Protein AF-A0A3P7MFE5-F1 (afdb_monomer_lite)

InterPro domains:
  IPR029153 Chondroitin proteoglycan 4 [PF15481] (29-167)
  IPR053123 Chondroitin Proteoglycan 4-like [PTHR37442] (24-169)

Radius of gyration: 21.59 Å; chains: 1; bounding box: 55×81×41 Å

Foldseek 3Di:
DPPPPVVVPPDPDDDPPPPPPVLQQDPLLVCQAALPDPLLCVLQVQLVVLVSVCLVLPQNLVSLVSNLVSLVSSLVSCVVCVVRPPNVVSCVVCVVNVCVNPVCVVVSVVCSVVCSVPVSVLVVQLCVVLVQSVLSSCLSPPPLSNVSSVVRYDNPSSVVSCVSNVSSVDPVSVVSSVPPDPPVVVVCVVVVVVVVVD

Organism: Cylicostephanus goldi (NCBI:txid71465)

Secondary structure (DSSP, 8-state):
--SSSGGGS--SSS------------HHHHHHHTT--HHHHHHHHHHHHHHHHHTT-SSHHHHHHHHHHHHHHHHHHHHH-TTS--HHHHHHHHHHHHHHHTTTHHHHHHHHHHHHHHHHHHHHHHHHHH-HHHHHHHHHTSHHHHHHHHHT--HHHHHHHHHHHHHHTSHHHHHHHHHH-HHHHHHHHHHHHHHTT-

pLDDT: mean 75.42, std 19.21, range [35.12, 93.94]

Sequence (198 aa):
MQLYLLLLIFPLAVARVDPDYGSKFDTDVLMRALGVPICIRKCVDPLMMQVASIWDLRNIVQKAKPLCQGHSMAMQCLQRNPSCDVHQIFKTAASAIEKMCGER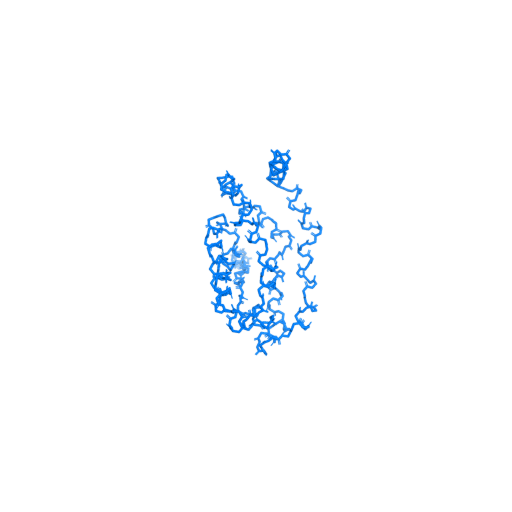APLFEKMRPCLEKHADGAVQTCDAKCKGRSTVNAFLNHPVVVRAAKSGGDLIGVAGQVGSLCRVGGAACRVAVSRESHFARLYTEEIDKYVKRQ

Structure (mmCIF, N/CA/C/O backbone):
data_AF-A0A3P7MFE5-F1
#
_entry.id   AF-A0A3P7MFE5-F1
#
loop_
_atom_site.group_PDB
_atom_site.id
_atom_site.type_symbol
_atom_site.label_atom_id
_atom_site.label_alt_id
_atom_site.label_comp_id
_atom_site.label_asym_id
_atom_site.label_entity_id
_atom_site.label_seq_id
_atom_site.pdbx_PDB_ins_code
_atom_site.Cartn_x
_atom_site.Cartn_y
_atom_site.Cartn_z
_atom_site.occupancy
_atom_site.B_iso_or_equiv
_atom_site.auth_seq_id
_atom_site.auth_comp_id
_atom_site.auth_asym_id
_atom_site.auth_atom_id
_atom_site.pdbx_PDB_model_num
ATOM 1 N N . MET A 1 1 ? -33.191 -57.731 -0.060 1.00 47.09 1 MET A N 1
ATOM 2 C CA . MET A 1 1 ? -32.785 -56.587 -0.909 1.00 47.09 1 MET A CA 1
ATOM 3 C C . MET A 1 1 ? -33.192 -55.280 -0.230 1.00 47.09 1 MET A C 1
ATOM 5 O O . MET A 1 1 ? -34.213 -54.709 -0.575 1.00 47.09 1 MET A O 1
ATOM 9 N N . GLN A 1 2 ? -32.453 -54.843 0.794 1.00 53.84 2 GLN A N 1
ATOM 10 C CA . GLN A 1 2 ? -32.841 -53.674 1.606 1.00 53.84 2 GLN A CA 1
ATOM 11 C C . GLN A 1 2 ? -31.619 -52.971 2.227 1.00 53.84 2 GLN A C 1
ATOM 13 O O . GLN A 1 2 ? -31.708 -52.385 3.296 1.00 53.84 2 GLN A O 1
ATOM 18 N N . LEU A 1 3 ? -30.461 -53.054 1.557 1.00 48.03 3 LEU A N 1
ATOM 19 C CA . LEU A 1 3 ? -29.186 -52.511 2.048 1.00 48.03 3 LEU A CA 1
ATOM 20 C C . LEU A 1 3 ? -28.521 -51.509 1.084 1.00 48.03 3 LEU A C 1
ATOM 22 O O . LEU A 1 3 ? -27.401 -51.081 1.328 1.00 48.03 3 LEU A O 1
ATOM 26 N N . TYR A 1 4 ? -29.197 -51.127 -0.005 1.00 50.00 4 TYR A N 1
ATOM 27 C CA . TYR A 1 4 ? -28.630 -50.240 -1.033 1.00 50.00 4 TYR A CA 1
ATOM 28 C C . TYR A 1 4 ? -29.093 -48.777 -0.932 1.00 50.00 4 TYR A C 1
ATOM 30 O O . TYR A 1 4 ? -28.505 -47.918 -1.578 1.00 50.00 4 TYR A O 1
ATOM 38 N N . LEU A 1 5 ? -30.102 -48.458 -0.109 1.00 48.53 5 LEU A N 1
ATOM 39 C CA . LEU A 1 5 ? -30.667 -47.100 -0.053 1.00 48.53 5 LEU A CA 1
ATOM 40 C C . LEU A 1 5 ? -29.959 -46.148 0.933 1.00 48.53 5 LEU A C 1
ATOM 42 O O . LEU A 1 5 ? -30.141 -44.939 0.840 1.00 48.53 5 LEU A O 1
ATOM 46 N N . LEU A 1 6 ? -29.136 -46.659 1.857 1.00 46.12 6 LEU A N 1
ATOM 47 C CA . LEU A 1 6 ? -28.463 -45.835 2.879 1.00 46.12 6 LEU A CA 1
ATOM 48 C C . LEU A 1 6 ? -27.102 -45.272 2.436 1.00 46.12 6 LEU A C 1
ATOM 50 O O . LEU A 1 6 ? -26.552 -44.410 3.114 1.00 46.12 6 LEU A O 1
ATOM 54 N N . LEU A 1 7 ? -26.575 -45.697 1.283 1.00 47.44 7 LEU A N 1
ATOM 55 C CA . LEU A 1 7 ? -25.300 -45.205 0.742 1.00 47.44 7 LEU A CA 1
ATOM 56 C C . LEU A 1 7 ? -25.434 -43.936 -0.121 1.00 47.44 7 LEU A C 1
ATOM 58 O O . LEU A 1 7 ? -24.424 -43.386 -0.545 1.00 47.44 7 LEU A O 1
ATOM 62 N N . LEU A 1 8 ? -26.653 -43.434 -0.357 1.00 49.16 8 LEU A N 1
ATOM 63 C CA . LEU A 1 8 ? -26.887 -42.221 -1.159 1.00 49.16 8 LEU A CA 1
ATOM 64 C C . LEU A 1 8 ? -27.050 -40.932 -0.332 1.00 49.16 8 LEU A C 1
ATOM 66 O O . LEU A 1 8 ? -27.242 -39.869 -0.913 1.00 49.16 8 LEU A O 1
ATOM 70 N N . ILE A 1 9 ? -26.948 -40.993 1.002 1.00 51.12 9 ILE A N 1
ATOM 71 C CA . ILE A 1 9 ? -27.153 -39.823 1.890 1.00 51.12 9 ILE A CA 1
ATOM 72 C C . ILE A 1 9 ? -25.840 -39.345 2.556 1.00 51.12 9 ILE A C 1
ATOM 74 O O . ILE A 1 9 ? -25.823 -38.362 3.289 1.00 51.12 9 ILE A O 1
ATOM 78 N N . PHE A 1 10 ? -24.701 -39.979 2.264 1.00 44.56 10 PHE A N 1
ATOM 79 C CA . PHE A 1 10 ? -23.375 -39.580 2.761 1.00 44.56 10 PHE A CA 1
ATOM 80 C C . PHE A 1 10 ? -22.402 -39.468 1.575 1.00 44.56 10 PHE A C 1
ATOM 82 O O . PHE A 1 10 ? -21.675 -40.414 1.282 1.00 44.56 10 PHE A O 1
ATOM 89 N N . PRO A 1 11 ? -22.441 -38.350 0.821 1.00 42.78 11 PRO A N 1
ATOM 90 C CA . PRO A 1 11 ? -21.457 -37.300 1.080 1.00 42.78 11 PRO A CA 1
ATOM 91 C C . PRO A 1 11 ? -22.022 -35.895 0.782 1.00 42.78 11 PRO A C 1
ATOM 93 O O . PRO A 1 11 ? -21.783 -35.317 -0.273 1.00 42.78 11 PRO A O 1
ATOM 96 N N . LEU A 1 12 ? -22.771 -35.313 1.721 1.00 44.84 12 LEU A N 1
ATOM 97 C CA . LEU A 1 12 ? -22.984 -33.852 1.775 1.00 44.84 12 LEU A CA 1
ATOM 98 C C . LEU A 1 12 ? -22.269 -33.206 2.969 1.00 44.84 12 LEU A C 1
ATOM 100 O O . LEU A 1 12 ? -22.381 -32.005 3.206 1.00 44.84 12 LEU A O 1
ATOM 104 N N . ALA A 1 13 ? -21.482 -33.995 3.696 1.00 46.00 13 ALA A N 1
ATOM 105 C CA . ALA A 1 13 ? -20.526 -33.499 4.662 1.00 46.00 13 ALA A CA 1
ATOM 106 C C . ALA A 1 13 ? -19.135 -33.524 4.016 1.00 46.00 13 ALA A C 1
ATOM 108 O O . ALA A 1 13 ? -18.657 -34.574 3.602 1.00 46.00 13 ALA A O 1
ATOM 109 N N . VAL A 1 14 ? -18.491 -32.357 4.000 1.00 49.16 14 VAL A N 1
ATOM 110 C CA . VAL A 1 14 ? -17.089 -32.118 3.620 1.00 49.16 14 VAL A CA 1
ATOM 111 C C . VAL A 1 14 ? -16.814 -31.950 2.120 1.00 49.16 14 VAL A C 1
ATOM 113 O O . VAL A 1 14 ? -16.107 -32.725 1.491 1.00 49.16 14 VAL A O 1
ATOM 116 N N . ALA A 1 15 ? -17.274 -30.821 1.583 1.00 38.44 15 ALA A N 1
ATOM 117 C CA . ALA A 1 15 ? -16.424 -29.985 0.734 1.00 38.44 15 ALA A CA 1
ATOM 118 C C . ALA A 1 15 ? -16.885 -28.519 0.802 1.00 38.44 15 ALA A C 1
ATOM 120 O O . ALA A 1 15 ? -17.165 -27.888 -0.213 1.00 38.44 15 ALA A O 1
ATOM 121 N N . ARG A 1 16 ? -16.908 -27.926 2.007 1.00 39.47 16 ARG A N 1
ATOM 122 C CA . ARG A 1 16 ? -16.472 -26.527 2.077 1.00 39.47 16 ARG A CA 1
ATOM 123 C C . ARG A 1 16 ? -14.965 -26.566 1.873 1.00 39.47 16 ARG A C 1
ATOM 125 O O . ARG A 1 16 ? -14.198 -26.599 2.825 1.00 39.47 16 ARG A O 1
ATOM 132 N N . VAL A 1 17 ? -14.555 -26.640 0.612 1.00 36.00 17 VAL A N 1
ATOM 133 C CA . VAL A 1 17 ? -13.309 -25.995 0.234 1.00 36.00 17 VAL A CA 1
ATOM 134 C C . VAL A 1 17 ? -13.644 -24.520 0.373 1.00 36.00 17 VAL A C 1
ATOM 136 O O . VAL A 1 17 ? -14.156 -23.908 -0.558 1.00 36.00 17 VAL A O 1
ATOM 139 N N . ASP A 1 18 ? -13.466 -23.968 1.574 1.00 35.12 18 ASP A N 1
ATOM 140 C CA . ASP A 1 18 ? -13.110 -22.562 1.640 1.00 35.12 18 ASP A CA 1
ATOM 141 C C . ASP A 1 18 ? -11.835 -22.492 0.802 1.00 35.12 18 ASP A C 1
ATOM 143 O O . ASP A 1 18 ? -10.847 -23.137 1.174 1.00 35.12 18 ASP A O 1
ATOM 147 N N . PRO A 1 19 ? -11.845 -21.860 -0.387 1.00 37.25 19 PRO A N 1
ATOM 148 C CA . PRO A 1 19 ? -10.590 -21.635 -1.056 1.00 37.25 19 PRO A CA 1
ATOM 149 C C . PRO A 1 19 ? -9.801 -20.804 -0.061 1.00 37.25 19 PRO A C 1
ATOM 151 O O . PRO A 1 19 ? -10.226 -19.708 0.319 1.00 37.25 19 PRO A O 1
ATOM 154 N N . ASP A 1 20 ? -8.697 -21.370 0.408 1.00 41.44 20 ASP A N 1
ATOM 155 C CA . ASP A 1 20 ? -7.660 -20.640 1.097 1.00 41.44 20 ASP A CA 1
ATOM 156 C C . ASP A 1 20 ? -7.154 -19.573 0.117 1.00 41.44 20 ASP A C 1
ATOM 158 O O . ASP A 1 20 ? -6.165 -19.720 -0.591 1.00 41.44 20 ASP A O 1
ATOM 162 N N . TYR A 1 21 ? -7.902 -18.473 0.046 1.00 39.50 21 TYR A N 1
ATOM 163 C CA . TYR A 1 21 ? -7.496 -17.185 -0.480 1.00 39.50 21 TYR A CA 1
ATOM 164 C C . TYR A 1 21 ? -6.587 -16.507 0.559 1.00 39.50 21 TYR A C 1
ATOM 166 O O . TYR A 1 21 ? -6.563 -15.282 0.686 1.00 39.50 21 TYR A O 1
ATOM 174 N N . GLY A 1 22 ? -5.755 -17.282 1.264 1.00 43.50 22 GLY A N 1
ATOM 175 C CA . GLY A 1 22 ? -4.477 -16.872 1.830 1.00 43.50 22 GLY A CA 1
ATOM 176 C C . GLY A 1 22 ? -3.486 -16.466 0.737 1.00 43.50 22 GLY A C 1
ATOM 177 O O . GLY A 1 22 ? -2.314 -16.821 0.757 1.00 43.50 22 GLY A O 1
ATOM 178 N N . SER A 1 23 ? -3.950 -15.702 -0.250 1.00 55.25 23 SER A N 1
ATOM 179 C CA . SER A 1 23 ? -3.137 -14.977 -1.211 1.00 55.25 23 SER A CA 1
ATOM 180 C C . SER A 1 23 ? -2.331 -13.931 -0.450 1.00 55.25 23 SER A C 1
ATOM 182 O O . SER A 1 23 ? -2.781 -12.809 -0.200 1.00 55.25 23 SER A O 1
ATOM 184 N N . LYS A 1 24 ? -1.155 -14.374 -0.005 1.00 68.56 24 LYS A N 1
ATOM 185 C CA . LYS A 1 24 ? -0.097 -13.568 0.585 1.00 68.56 24 LYS A CA 1
ATOM 186 C C . LYS A 1 24 ? 0.194 -12.407 -0.364 1.00 68.56 24 LYS A C 1
ATOM 188 O O . LYS A 1 24 ? 0.436 -12.623 -1.548 1.00 68.56 24 LYS A O 1
ATOM 193 N N . PHE A 1 25 ? 0.143 -11.185 0.153 1.00 82.31 25 PHE A N 1
ATOM 194 C CA . PHE A 1 25 ? 0.554 -10.006 -0.599 1.00 82.31 25 PHE A CA 1
ATOM 195 C C . PHE A 1 25 ? 2.038 -10.136 -0.953 1.00 82.31 25 PHE A C 1
ATOM 197 O O . PHE A 1 25 ? 2.897 -10.054 -0.071 1.00 82.31 25 PHE A O 1
ATOM 204 N N . ASP A 1 26 ? 2.332 -10.398 -2.228 1.00 87.38 26 ASP A N 1
ATOM 205 C CA . ASP A 1 26 ? 3.701 -10.554 -2.708 1.00 87.38 26 ASP A CA 1
ATOM 206 C C . ASP A 1 26 ? 4.306 -9.183 -3.022 1.00 87.38 26 ASP A C 1
ATOM 208 O O . ASP A 1 26 ? 4.178 -8.618 -4.113 1.00 87.38 26 ASP A O 1
ATOM 212 N N . THR A 1 27 ? 4.961 -8.631 -2.006 1.00 86.69 27 THR A N 1
ATOM 213 C CA . THR A 1 27 ? 5.656 -7.350 -2.092 1.00 86.69 27 THR A CA 1
ATOM 214 C C . THR A 1 27 ? 6.830 -7.393 -3.065 1.00 86.69 27 THR A C 1
ATOM 216 O O . THR A 1 27 ? 7.166 -6.362 -3.640 1.00 86.69 27 THR A O 1
ATOM 219 N N . ASP A 1 28 ? 7.464 -8.554 -3.264 1.00 89.31 28 ASP A N 1
ATOM 220 C CA . ASP A 1 28 ? 8.609 -8.692 -4.168 1.00 89.31 28 ASP A CA 1
ATOM 221 C C . ASP A 1 28 ? 8.156 -8.586 -5.626 1.00 89.31 28 ASP A C 1
ATOM 223 O O . ASP A 1 28 ? 8.729 -7.797 -6.382 1.00 89.31 28 ASP A O 1
ATOM 227 N N . VAL A 1 29 ? 7.078 -9.287 -5.997 1.00 91.44 29 VAL A N 1
ATOM 228 C CA . VAL A 1 29 ? 6.468 -9.174 -7.332 1.00 91.44 29 VAL A CA 1
ATOM 229 C C . VAL A 1 29 ? 6.054 -7.733 -7.615 1.00 91.44 29 VAL A C 1
ATOM 231 O O . VAL A 1 29 ? 6.402 -7.205 -8.669 1.00 91.44 29 VAL A O 1
ATOM 234 N N . LEU A 1 30 ? 5.379 -7.069 -6.668 1.00 89.44 30 LEU A N 1
ATOM 235 C CA . LEU A 1 30 ? 4.959 -5.674 -6.830 1.00 89.44 30 LEU A CA 1
ATOM 236 C C . LEU A 1 30 ? 6.150 -4.742 -7.091 1.00 89.44 30 LEU A C 1
ATOM 238 O O . LEU A 1 30 ? 6.157 -3.995 -8.069 1.00 89.44 30 LEU A O 1
ATOM 242 N N . MET A 1 31 ? 7.166 -4.789 -6.225 1.00 88.62 31 MET A N 1
ATOM 243 C CA . MET A 1 31 ? 8.308 -3.875 -6.295 1.00 88.62 31 MET A CA 1
ATOM 244 C C . MET A 1 31 ? 9.148 -4.115 -7.553 1.00 88.62 31 MET A C 1
ATOM 246 O O . MET A 1 31 ? 9.589 -3.157 -8.186 1.00 88.62 31 MET A O 1
ATOM 250 N N . ARG A 1 32 ? 9.335 -5.376 -7.967 1.00 90.69 32 ARG A N 1
ATOM 251 C CA . ARG A 1 32 ? 10.042 -5.691 -9.217 1.00 90.69 32 ARG A CA 1
ATOM 252 C C . ARG A 1 32 ? 9.243 -5.296 -10.450 1.00 90.69 32 ARG A C 1
ATOM 254 O O . ARG A 1 32 ? 9.826 -4.752 -11.378 1.00 90.69 32 ARG A O 1
ATOM 261 N N . ALA A 1 33 ? 7.933 -5.540 -10.470 1.00 89.38 33 ALA A N 1
ATOM 262 C CA . ALA A 1 33 ? 7.087 -5.190 -11.610 1.00 89.38 33 ALA A CA 1
ATOM 263 C C . ALA A 1 33 ? 7.084 -3.679 -11.876 1.00 89.38 33 ALA A C 1
ATOM 265 O O . ALA A 1 33 ? 7.155 -3.249 -13.026 1.00 89.38 33 ALA A O 1
ATOM 266 N N . LEU A 1 34 ? 7.081 -2.880 -10.807 1.00 87.44 34 LEU A N 1
ATOM 267 C CA . LEU A 1 34 ? 7.196 -1.422 -10.866 1.00 87.44 34 LEU A CA 1
ATOM 268 C C . LEU A 1 34 ? 8.604 -0.925 -11.242 1.00 87.44 34 LEU A C 1
ATOM 270 O O . LEU A 1 34 ? 8.795 0.278 -11.394 1.00 87.44 34 LEU A O 1
ATOM 274 N N . GLY A 1 35 ? 9.585 -1.821 -11.384 1.00 87.00 35 GLY A N 1
ATOM 275 C CA . GLY A 1 35 ? 10.966 -1.463 -11.702 1.00 87.00 35 GLY A CA 1
ATOM 276 C C . GLY A 1 35 ? 11.681 -0.742 -10.562 1.00 87.00 35 GLY A C 1
ATOM 277 O O . GLY A 1 35 ? 12.569 0.071 -10.812 1.00 87.00 35 GLY A O 1
ATOM 278 N N . VAL A 1 36 ? 11.295 -0.998 -9.305 1.00 86.94 36 VAL A N 1
ATOM 279 C CA . VAL A 1 36 ? 11.919 -0.331 -8.158 1.00 86.94 36 VAL A CA 1
ATOM 280 C C . VAL A 1 36 ? 13.387 -0.763 -8.059 1.00 86.94 36 VAL A C 1
ATOM 282 O O . VAL A 1 36 ? 13.665 -1.956 -7.878 1.00 86.94 36 VAL A O 1
ATOM 285 N N . PRO A 1 37 ? 14.344 0.179 -8.133 1.00 86.25 37 PRO A N 1
ATOM 286 C CA . PRO A 1 37 ? 15.759 -0.157 -8.145 1.00 86.25 37 PRO A CA 1
ATOM 287 C C . PRO A 1 37 ? 16.202 -0.758 -6.808 1.00 86.25 37 PRO A C 1
ATOM 289 O O . PRO A 1 37 ? 15.698 -0.407 -5.739 1.00 86.25 37 PRO A O 1
ATOM 292 N N . ILE A 1 38 ? 17.204 -1.641 -6.857 1.00 86.69 38 ILE A N 1
ATOM 293 C CA . ILE A 1 38 ? 17.696 -2.404 -5.693 1.00 86.69 38 ILE A CA 1
ATOM 294 C C . ILE A 1 38 ? 18.080 -1.491 -4.523 1.00 86.69 38 ILE A C 1
ATOM 296 O O . ILE A 1 38 ? 17.850 -1.842 -3.366 1.00 86.69 38 ILE A O 1
ATOM 300 N N . CYS A 1 39 ? 18.641 -0.312 -4.801 1.00 85.50 39 CYS A N 1
ATOM 301 C CA . CYS A 1 39 ? 19.028 0.610 -3.740 1.00 85.50 39 CYS A CA 1
ATOM 302 C C . CYS A 1 39 ? 17.836 1.115 -2.912 1.00 85.50 39 CYS A C 1
ATOM 304 O O . CYS A 1 39 ? 17.964 1.282 -1.704 1.00 85.50 39 CYS A O 1
ATOM 306 N N . ILE A 1 40 ? 16.664 1.264 -3.531 1.00 87.81 40 ILE A N 1
ATOM 307 C CA . ILE A 1 40 ? 15.425 1.665 -2.856 1.00 87.81 40 ILE A CA 1
ATOM 308 C C . ILE A 1 40 ? 14.817 0.495 -2.109 1.00 87.81 40 ILE A C 1
ATOM 310 O O . ILE A 1 40 ? 14.373 0.648 -0.973 1.00 87.81 40 ILE A O 1
ATOM 314 N N . ARG A 1 41 ? 14.857 -0.694 -2.710 1.00 88.62 41 ARG A N 1
ATOM 315 C CA . ARG A 1 41 ? 14.358 -1.918 -2.081 1.00 88.62 41 ARG A CA 1
ATOM 316 C C . ARG A 1 41 ? 15.011 -2.178 -0.727 1.00 88.62 41 ARG A C 1
ATOM 318 O O . ARG A 1 41 ? 14.306 -2.415 0.244 1.00 88.62 41 ARG A O 1
ATOM 325 N N . LYS A 1 42 ? 16.328 -1.977 -0.607 1.00 88.81 42 LYS A N 1
ATOM 326 C CA . LYS A 1 42 ? 17.034 -2.080 0.686 1.00 88.81 42 LYS A CA 1
ATOM 327 C C . LYS A 1 42 ? 16.444 -1.177 1.779 1.00 88.81 42 LYS A C 1
ATOM 329 O O . LYS A 1 42 ? 16.431 -1.572 2.940 1.00 88.81 42 LYS A O 1
ATOM 334 N N . CYS A 1 43 ? 15.961 0.011 1.418 1.00 90.31 43 CYS A N 1
ATOM 335 C CA . CYS A 1 43 ? 15.344 0.941 2.362 1.00 90.31 43 CYS A CA 1
ATOM 336 C C . CYS A 1 43 ? 13.868 0.624 2.641 1.00 90.31 43 CYS A C 1
ATOM 338 O O . CYS A 1 43 ? 13.393 0.842 3.753 1.00 90.31 43 CYS A O 1
ATOM 340 N N . VAL A 1 44 ? 13.135 0.145 1.636 1.00 91.38 44 VAL A N 1
ATOM 341 C CA . VAL A 1 44 ? 11.667 0.071 1.660 1.00 91.38 44 VAL A CA 1
ATOM 342 C C . VAL A 1 44 ? 11.145 -1.332 1.989 1.00 91.38 44 VAL A C 1
ATOM 344 O O . VAL A 1 44 ? 10.054 -1.448 2.543 1.00 91.38 44 VAL A O 1
ATOM 347 N N . ASP A 1 45 ? 11.910 -2.397 1.741 1.00 90.75 45 ASP A N 1
ATOM 348 C CA . ASP A 1 45 ? 11.500 -3.781 2.016 1.00 90.75 45 ASP A CA 1
ATOM 349 C C . ASP A 1 45 ? 11.045 -3.998 3.481 1.00 90.75 45 ASP A C 1
ATOM 351 O O . ASP A 1 45 ? 9.996 -4.622 3.679 1.00 90.75 45 ASP A O 1
ATOM 355 N N . PRO A 1 46 ? 11.705 -3.432 4.521 1.00 91.12 46 PRO A N 1
ATOM 356 C CA . PRO A 1 46 ? 11.207 -3.513 5.896 1.00 91.12 46 PRO A CA 1
ATOM 357 C C . PRO A 1 46 ? 9.811 -2.914 6.084 1.00 91.12 46 PRO A C 1
ATOM 359 O O . PRO A 1 46 ? 8.982 -3.504 6.774 1.00 91.12 46 PRO A O 1
ATOM 362 N N . LEU A 1 47 ? 9.526 -1.773 5.446 1.00 92.50 47 LEU A N 1
ATOM 363 C CA . LEU A 1 47 ? 8.193 -1.171 5.455 1.00 92.50 47 LEU A CA 1
ATOM 364 C C . LEU A 1 47 ? 7.187 -2.067 4.722 1.00 92.50 47 LEU A C 1
ATOM 366 O O . LEU A 1 47 ? 6.086 -2.287 5.223 1.00 92.50 47 LEU A O 1
ATOM 370 N N . MET A 1 48 ? 7.561 -2.618 3.567 1.00 91.56 48 MET A N 1
ATOM 371 C CA . MET A 1 48 ? 6.673 -3.477 2.781 1.00 91.56 48 MET A CA 1
ATOM 372 C C . MET A 1 48 ? 6.296 -4.759 3.524 1.00 91.56 48 MET A C 1
ATOM 374 O O . MET A 1 48 ? 5.153 -5.195 3.427 1.00 91.56 48 MET A O 1
ATOM 378 N N . MET A 1 49 ? 7.193 -5.320 4.339 1.00 89.50 49 MET A N 1
ATOM 379 C CA . MET A 1 49 ? 6.849 -6.434 5.229 1.00 89.50 49 MET A CA 1
ATOM 380 C C . MET A 1 49 ? 5.773 -6.047 6.254 1.00 89.50 49 MET A C 1
ATOM 382 O O . MET A 1 49 ? 4.866 -6.837 6.519 1.00 89.50 49 MET A O 1
ATOM 386 N N . GLN A 1 50 ? 5.812 -4.821 6.788 1.00 91.81 50 GLN A N 1
ATOM 387 C CA . GLN A 1 50 ? 4.757 -4.328 7.684 1.00 91.81 50 GLN A CA 1
ATOM 388 C C . GLN A 1 50 ? 3.433 -4.134 6.941 1.00 91.81 50 GLN A C 1
ATOM 390 O O . GLN A 1 50 ? 2.386 -4.529 7.451 1.00 91.81 50 GLN A O 1
ATOM 395 N N . VAL A 1 51 ? 3.472 -3.614 5.710 1.00 90.31 51 VAL A N 1
ATOM 396 C CA . VAL A 1 51 ? 2.286 -3.513 4.842 1.00 90.31 51 VAL A CA 1
ATOM 397 C C . VAL A 1 51 ? 1.692 -4.899 4.574 1.00 90.31 51 VAL A C 1
ATOM 399 O O . VAL A 1 51 ? 0.487 -5.091 4.730 1.00 90.31 51 VAL A O 1
ATOM 402 N N . ALA A 1 52 ? 2.529 -5.887 4.250 1.00 90.56 52 ALA A N 1
ATOM 403 C CA . ALA A 1 52 ? 2.100 -7.267 4.044 1.00 90.56 52 ALA A CA 1
ATOM 404 C C . ALA A 1 52 ? 1.483 -7.877 5.308 1.00 90.56 52 ALA A C 1
ATOM 406 O O . ALA A 1 52 ? 0.523 -8.637 5.212 1.00 90.56 52 ALA A O 1
ATOM 407 N N . SER A 1 53 ? 1.975 -7.516 6.497 1.00 90.00 53 SER A N 1
ATOM 408 C CA . SER A 1 53 ? 1.396 -8.003 7.750 1.00 90.00 53 SER A CA 1
ATOM 409 C C . SER A 1 53 ? -0.045 -7.525 7.961 1.00 90.00 53 SER A C 1
ATOM 411 O O . SER A 1 53 ? -0.834 -8.246 8.557 1.00 90.00 53 SER A O 1
ATOM 413 N N . ILE A 1 54 ? -0.425 -6.350 7.447 1.00 89.56 54 ILE A N 1
ATOM 414 C CA . ILE A 1 54 ? -1.779 -5.778 7.582 1.00 89.56 54 ILE A CA 1
ATOM 415 C C . ILE A 1 54 ? -2.774 -6.432 6.603 1.00 89.56 54 ILE A C 1
ATOM 417 O O . ILE A 1 54 ? -3.988 -6.291 6.746 1.00 89.56 54 ILE A O 1
ATOM 421 N N . TRP A 1 55 ? -2.279 -7.200 5.631 1.00 89.25 55 TRP A N 1
ATOM 422 C CA . TRP A 1 55 ? -3.074 -7.822 4.571 1.00 89.25 55 TRP A CA 1
ATOM 423 C C . TRP A 1 55 ? -4.126 -8.831 5.050 1.00 89.25 55 TRP A C 1
ATOM 425 O O . TRP A 1 55 ? -5.123 -9.085 4.371 1.00 89.25 55 TRP A O 1
ATOM 435 N N . ASP A 1 56 ? -3.926 -9.425 6.222 1.00 88.50 56 ASP A N 1
ATOM 436 C CA . ASP A 1 56 ? -4.900 -10.330 6.837 1.00 88.50 56 ASP A CA 1
ATOM 437 C C . ASP A 1 56 ? -6.139 -9.600 7.389 1.00 88.50 56 ASP A C 1
ATOM 439 O O . ASP A 1 56 ? -7.120 -10.255 7.741 1.00 88.50 56 ASP A O 1
ATOM 443 N N . LEU A 1 57 ? -6.110 -8.261 7.425 1.00 88.56 57 LEU A N 1
ATOM 444 C CA . LEU A 1 57 ? -7.146 -7.389 7.973 1.00 88.56 57 LEU A CA 1
ATOM 445 C C . LEU A 1 57 ? -7.470 -7.686 9.445 1.00 88.56 57 LEU A C 1
ATOM 447 O O . LEU A 1 57 ? -8.621 -7.570 9.872 1.00 88.56 57 LEU A O 1
ATOM 451 N N . ARG A 1 58 ? -6.458 -8.103 10.214 1.00 90.38 58 ARG A N 1
ATOM 452 C CA . ARG A 1 58 ? -6.562 -8.400 11.646 1.00 90.38 58 ARG A CA 1
ATOM 453 C C . ARG A 1 58 ? -5.531 -7.627 12.447 1.00 90.38 58 ARG A C 1
ATOM 455 O O . ARG A 1 58 ? -4.387 -7.464 12.019 1.00 90.38 58 ARG A O 1
ATOM 462 N N . ASN A 1 59 ? -5.923 -7.226 13.648 1.00 92.56 59 ASN A N 1
ATOM 463 C CA . ASN A 1 59 ? -5.149 -6.442 14.593 1.00 92.56 59 ASN A CA 1
ATOM 464 C C . ASN A 1 59 ? -4.507 -5.212 13.929 1.00 92.56 59 ASN A C 1
ATOM 466 O O . ASN A 1 59 ? -3.350 -4.884 14.206 1.00 92.56 59 ASN A O 1
ATOM 470 N N . ILE A 1 60 ? -5.227 -4.535 13.022 1.00 90.31 60 ILE A N 1
ATOM 471 C CA . ILE A 1 60 ? -4.641 -3.469 12.187 1.00 90.31 60 ILE A CA 1
ATOM 472 C C . ILE A 1 60 ? -4.085 -2.340 13.053 1.00 90.31 60 ILE A C 1
ATOM 474 O O . ILE A 1 60 ? -3.016 -1.797 12.780 1.00 90.31 60 ILE A O 1
ATOM 478 N N . VAL A 1 61 ? -4.783 -2.023 14.140 1.00 91.81 61 VAL A N 1
ATOM 479 C CA . VAL A 1 61 ? -4.390 -0.957 15.065 1.00 91.81 61 VAL A CA 1
ATOM 480 C C . VAL A 1 61 ? -3.086 -1.288 15.785 1.00 91.81 61 VAL A C 1
ATOM 482 O O . VAL A 1 61 ? -2.218 -0.427 15.909 1.00 91.81 61 VAL A O 1
ATOM 485 N N . GLN A 1 62 ? -2.897 -2.549 16.180 1.00 92.81 62 GLN A N 1
ATOM 486 C CA . GLN A 1 62 ? -1.655 -3.017 16.804 1.00 92.81 62 GLN A CA 1
ATOM 487 C C . GLN A 1 62 ? -0.490 -2.995 15.802 1.00 92.81 62 GLN A C 1
ATOM 489 O O . GLN A 1 62 ? 0.644 -2.677 16.162 1.00 92.81 62 GLN A O 1
ATOM 494 N N . LYS A 1 63 ? -0.779 -3.258 14.521 1.00 92.94 63 LYS A N 1
ATOM 495 C CA . LYS A 1 63 ? 0.190 -3.209 13.415 1.00 92.94 63 LYS A CA 1
ATOM 496 C C . LYS A 1 63 ? 0.531 -1.784 12.955 1.00 92.94 63 LYS A C 1
ATOM 498 O O . LYS A 1 63 ? 1.516 -1.595 12.244 1.00 92.94 63 LYS A O 1
ATOM 503 N N . ALA A 1 64 ? -0.207 -0.761 13.392 1.00 90.88 64 ALA A N 1
ATOM 504 C CA . ALA A 1 64 ? 0.061 0.625 13.006 1.00 90.88 64 ALA A CA 1
ATOM 505 C C . ALA A 1 64 ? 1.407 1.144 13.544 1.00 90.88 64 ALA A C 1
ATOM 507 O O . ALA A 1 64 ? 2.146 1.809 12.822 1.00 90.88 64 ALA A O 1
ATOM 508 N N . LYS A 1 65 ? 1.773 0.802 14.786 1.00 90.88 65 LYS A N 1
ATOM 509 C CA . LYS A 1 65 ? 3.052 1.221 15.385 1.00 90.88 65 LYS A CA 1
ATOM 510 C C . LYS A 1 65 ? 4.275 0.706 14.606 1.00 90.88 65 LYS A C 1
ATOM 512 O O . LYS A 1 65 ? 5.102 1.540 14.226 1.00 90.88 65 LYS A O 1
ATOM 517 N N . PRO A 1 66 ? 4.423 -0.607 14.334 1.00 93.25 66 PRO A N 1
ATOM 518 C CA . PRO A 1 66 ? 5.554 -1.091 13.547 1.00 93.25 66 PRO A CA 1
ATOM 519 C C . PRO A 1 66 ? 5.516 -0.585 12.096 1.00 93.25 66 PRO A C 1
ATOM 521 O O . PRO A 1 66 ? 6.576 -0.316 11.532 1.00 93.25 66 PRO A O 1
ATOM 524 N N . LEU A 1 67 ? 4.333 -0.342 11.512 1.00 92.88 67 LEU A N 1
ATOM 525 C CA . LEU A 1 67 ? 4.213 0.320 10.207 1.00 92.88 67 LEU A CA 1
ATOM 526 C C . LEU A 1 67 ? 4.816 1.735 10.226 1.00 92.88 67 LEU A C 1
ATOM 528 O O . LEU A 1 67 ? 5.614 2.081 9.354 1.00 92.88 67 LEU A O 1
ATOM 532 N N . CYS A 1 68 ? 4.485 2.540 11.239 1.00 93.00 68 CYS A N 1
ATOM 533 C CA . CYS A 1 68 ? 5.021 3.892 11.393 1.00 93.00 68 CYS A CA 1
ATOM 534 C C . CYS A 1 68 ? 6.537 3.909 11.616 1.00 93.00 68 CYS A C 1
ATOM 536 O O . CYS A 1 68 ? 7.238 4.759 11.062 1.00 93.00 68 CYS A O 1
ATOM 538 N N . GLN A 1 69 ? 7.061 2.951 12.384 1.00 93.81 69 GLN A N 1
ATOM 539 C CA . GLN A 1 69 ? 8.504 2.781 12.561 1.00 93.81 69 GLN A CA 1
ATOM 540 C C . GLN A 1 69 ? 9.187 2.426 11.235 1.00 93.81 69 GLN A C 1
ATOM 542 O O . GLN A 1 69 ? 10.157 3.081 10.857 1.00 93.81 69 GLN A O 1
ATOM 547 N N . GLY A 1 70 ? 8.634 1.465 10.488 1.00 93.94 70 GLY A N 1
ATOM 548 C CA . GLY A 1 70 ? 9.128 1.086 9.163 1.00 93.94 70 GLY A CA 1
ATOM 549 C C . GLY A 1 70 ? 9.142 2.259 8.180 1.00 93.94 70 GLY A C 1
ATOM 550 O O . GLY A 1 70 ? 10.113 2.434 7.448 1.00 93.94 70 GLY A O 1
ATOM 551 N N . HIS A 1 71 ? 8.115 3.113 8.211 1.00 92.88 71 HIS A N 1
ATOM 552 C CA . HIS A 1 71 ? 8.050 4.315 7.379 1.00 92.88 71 HIS A CA 1
ATOM 553 C C . HIS A 1 71 ? 9.156 5.316 7.729 1.00 92.88 71 HIS A C 1
ATOM 555 O O . HIS A 1 71 ? 9.866 5.786 6.841 1.00 92.88 71 HIS A O 1
ATOM 561 N N . SER A 1 72 ? 9.347 5.604 9.020 1.00 92.56 72 SER A N 1
ATOM 562 C CA . SER A 1 72 ? 10.417 6.501 9.473 1.00 92.56 72 SER A CA 1
ATOM 563 C C . SER A 1 72 ? 11.803 5.976 9.080 1.00 92.56 72 SER A C 1
ATOM 565 O O . SER A 1 72 ? 12.621 6.726 8.547 1.00 92.56 72 SER A O 1
ATOM 567 N N . MET A 1 73 ? 12.050 4.675 9.266 1.00 93.12 73 MET A N 1
ATOM 568 C CA . MET A 1 73 ? 13.312 4.032 8.886 1.00 93.12 73 MET A CA 1
ATOM 569 C C . MET A 1 73 ? 13.559 4.086 7.376 1.00 93.12 73 MET A C 1
ATOM 571 O O . MET A 1 73 ? 14.671 4.408 6.954 1.00 93.12 73 MET A O 1
ATOM 575 N N . ALA A 1 74 ? 12.531 3.823 6.563 1.00 92.06 74 ALA A N 1
ATOM 576 C CA . ALA A 1 74 ? 12.628 3.919 5.111 1.00 92.06 74 ALA A CA 1
ATOM 577 C C . ALA A 1 74 ? 12.987 5.347 4.678 1.00 92.06 74 ALA A C 1
ATOM 579 O O . ALA A 1 74 ? 13.937 5.535 3.920 1.00 92.06 74 ALA A O 1
ATOM 580 N N . MET A 1 75 ? 12.309 6.360 5.227 1.00 89.94 75 MET A N 1
ATOM 581 C CA . MET A 1 75 ? 12.596 7.768 4.929 1.00 89.94 75 MET A CA 1
ATOM 582 C C . MET A 1 75 ? 14.030 8.163 5.299 1.00 89.94 75 MET A C 1
ATOM 584 O O . MET A 1 75 ? 14.725 8.771 4.485 1.00 89.94 75 MET A O 1
ATOM 588 N N . GLN A 1 76 ? 14.507 7.776 6.484 1.00 90.75 76 GLN A N 1
ATOM 589 C CA . GLN A 1 76 ? 15.885 8.047 6.907 1.00 90.75 76 GLN A CA 1
ATOM 590 C C . GLN A 1 76 ? 16.913 7.335 6.018 1.00 90.75 76 GLN A C 1
ATOM 592 O O . GLN A 1 76 ? 17.932 7.921 5.656 1.00 90.75 76 GLN A O 1
ATOM 597 N N . CYS A 1 77 ? 16.653 6.079 5.644 1.00 91.25 77 CYS A N 1
ATOM 598 C CA . CYS A 1 77 ? 17.521 5.315 4.751 1.00 91.25 77 CYS A CA 1
ATOM 599 C C . CYS A 1 77 ? 17.623 5.976 3.375 1.00 91.25 77 CYS A C 1
ATOM 601 O O . CYS A 1 77 ? 18.728 6.160 2.866 1.00 91.25 77 CYS A O 1
ATOM 603 N N . LEU A 1 78 ? 16.492 6.403 2.808 1.00 89.12 78 LEU A N 1
ATOM 604 C CA . LEU A 1 78 ? 16.469 7.116 1.537 1.00 89.12 78 LEU A CA 1
ATOM 605 C C . LEU A 1 78 ? 17.247 8.432 1.641 1.00 89.12 78 LEU A C 1
ATOM 607 O O . LEU A 1 78 ? 18.062 8.730 0.778 1.00 89.12 78 LEU A O 1
ATOM 611 N N . GLN A 1 79 ? 17.036 9.230 2.697 1.00 87.44 79 GLN A N 1
ATOM 612 C CA . GLN A 1 79 ? 17.732 10.517 2.892 1.00 87.44 79 GLN A CA 1
ATOM 613 C C . GLN A 1 79 ? 19.258 10.375 2.945 1.00 87.44 79 GLN A C 1
ATOM 615 O O . GLN A 1 79 ? 19.973 11.252 2.470 1.00 87.44 79 GLN A O 1
ATOM 620 N N . ARG A 1 80 ? 19.763 9.261 3.486 1.00 88.25 80 ARG A N 1
ATOM 621 C CA . ARG A 1 80 ? 21.203 8.963 3.539 1.00 88.25 80 ARG A CA 1
ATOM 622 C C . ARG A 1 80 ? 21.783 8.483 2.206 1.00 88.25 80 ARG A C 1
ATOM 624 O O . ARG A 1 80 ? 23.001 8.442 2.074 1.00 88.25 80 ARG A O 1
ATOM 631 N N . ASN A 1 81 ? 20.942 8.125 1.236 1.00 82.81 81 ASN A N 1
ATOM 632 C CA . ASN A 1 81 ? 21.346 7.612 -0.073 1.00 82.81 81 ASN A CA 1
ATOM 633 C C . ASN A 1 81 ? 20.798 8.509 -1.203 1.00 82.81 81 ASN A C 1
ATOM 635 O O . ASN A 1 81 ? 19.939 8.072 -1.971 1.00 82.81 81 ASN A O 1
ATOM 639 N N . PRO A 1 82 ? 21.285 9.760 -1.331 1.00 73.56 82 PRO A N 1
ATOM 640 C CA . PRO A 1 82 ? 20.764 10.733 -2.298 1.00 73.56 82 PRO A CA 1
ATOM 641 C C . PRO A 1 82 ? 20.999 10.331 -3.761 1.00 73.56 82 PRO A C 1
ATOM 643 O O . PRO A 1 82 ? 20.312 10.814 -4.650 1.00 73.56 82 PRO A O 1
ATOM 646 N N . SER A 1 83 ? 21.932 9.412 -4.021 1.00 73.44 83 SER A N 1
ATOM 647 C CA . SER A 1 83 ? 22.154 8.811 -5.342 1.00 73.44 83 SER A CA 1
ATOM 648 C C . SER A 1 83 ? 20.975 7.963 -5.839 1.00 73.44 83 SER A C 1
ATOM 650 O O . SER A 1 83 ? 20.951 7.579 -7.006 1.00 73.44 83 SER A O 1
ATOM 652 N N . CYS A 1 84 ? 19.991 7.684 -4.981 1.00 71.50 84 CYS A N 1
ATOM 653 C CA . CYS A 1 84 ? 18.749 7.006 -5.326 1.00 71.50 84 CYS A CA 1
ATOM 654 C C . CYS A 1 84 ? 17.567 7.979 -5.237 1.00 71.50 84 CYS A C 1
ATOM 656 O O . CYS A 1 84 ? 16.731 7.889 -4.337 1.00 71.50 84 CYS A O 1
ATOM 658 N N . ASP A 1 85 ? 17.516 8.920 -6.182 1.00 66.50 85 ASP A N 1
ATOM 659 C CA . ASP A 1 85 ? 16.528 10.003 -6.234 1.00 66.50 85 ASP A CA 1
ATOM 660 C C . ASP A 1 85 ? 15.143 9.520 -6.703 1.00 66.50 85 ASP A C 1
ATOM 662 O O . ASP A 1 85 ? 14.697 9.745 -7.824 1.00 66.50 85 ASP A O 1
ATOM 666 N N . VAL A 1 86 ? 14.447 8.802 -5.824 1.00 69.06 86 VAL A N 1
ATOM 667 C CA . VAL A 1 86 ? 12.996 8.568 -5.940 1.00 69.06 86 VAL A CA 1
ATOM 668 C C . VAL A 1 86 ? 12.264 9.023 -4.682 1.00 69.06 86 VAL A C 1
ATOM 670 O O . VAL A 1 86 ? 11.139 8.589 -4.421 1.00 69.06 86 VAL A O 1
ATOM 673 N N . HIS A 1 87 ? 12.883 9.907 -3.888 1.00 70.94 87 HIS A N 1
ATOM 674 C CA . HIS A 1 87 ? 12.312 10.429 -2.643 1.00 70.94 87 HIS A CA 1
ATOM 675 C C . HIS A 1 87 ? 10.897 10.949 -2.835 1.00 70.94 87 HIS A C 1
ATOM 677 O O . HIS A 1 87 ? 10.024 10.635 -2.033 1.00 70.94 87 HIS A O 1
ATOM 683 N N . GLN A 1 88 ? 10.656 11.703 -3.909 1.00 74.69 88 GLN A N 1
ATOM 684 C CA . GLN A 1 88 ? 9.338 12.272 -4.190 1.00 74.69 88 GLN A CA 1
ATOM 685 C C . GLN A 1 88 ? 8.298 11.200 -4.533 1.00 74.69 88 GLN A C 1
ATOM 687 O O . GLN A 1 88 ? 7.153 11.281 -4.081 1.00 74.69 88 GLN A O 1
ATOM 692 N N . ILE A 1 89 ? 8.691 10.162 -5.278 1.00 76.38 89 ILE A N 1
ATOM 693 C CA . ILE A 1 89 ? 7.799 9.055 -5.646 1.00 76.38 89 ILE A CA 1
ATOM 694 C C . ILE A 1 89 ? 7.446 8.242 -4.401 1.00 76.38 89 ILE A C 1
ATOM 696 O O . ILE A 1 89 ? 6.270 7.987 -4.147 1.00 76.38 89 ILE A O 1
ATOM 700 N N . PHE A 1 90 ? 8.446 7.888 -3.590 1.00 81.31 90 PHE A N 1
ATOM 701 C CA . PHE A 1 90 ? 8.220 7.158 -2.348 1.00 81.31 90 PHE A CA 1
ATOM 702 C C . PHE A 1 90 ? 7.374 7.970 -1.364 1.00 81.31 90 PHE A C 1
ATOM 704 O O . PHE A 1 90 ? 6.399 7.445 -0.833 1.00 81.31 90 PHE A O 1
ATOM 711 N N . LYS A 1 91 ? 7.676 9.261 -1.181 1.00 79.38 91 LYS A N 1
ATOM 712 C CA . LYS A 1 91 ? 6.892 10.161 -0.327 1.00 79.38 91 LYS A CA 1
ATOM 713 C C . LYS A 1 91 ? 5.433 10.233 -0.777 1.00 79.38 91 LYS A C 1
ATOM 715 O O . LYS A 1 91 ? 4.524 10.119 0.038 1.00 79.38 91 LYS A O 1
ATOM 720 N N . THR A 1 92 ? 5.192 10.349 -2.082 1.00 80.56 92 THR A N 1
ATOM 721 C CA . THR A 1 92 ? 3.829 10.356 -2.633 1.00 80.56 92 THR A CA 1
ATOM 722 C C . THR A 1 92 ? 3.116 9.030 -2.369 1.00 80.56 92 THR A C 1
ATOM 724 O O . THR A 1 92 ? 1.993 9.027 -1.856 1.00 80.56 92 THR A O 1
ATOM 727 N N . ALA A 1 93 ? 3.775 7.903 -2.654 1.00 80.00 93 ALA A N 1
ATOM 728 C CA . ALA A 1 93 ? 3.222 6.564 -2.451 1.00 80.00 93 ALA A CA 1
ATOM 729 C C . ALA A 1 93 ? 2.940 6.255 -0.968 1.00 80.00 93 ALA A C 1
ATOM 731 O O . ALA A 1 93 ? 1.945 5.607 -0.650 1.00 80.00 93 ALA A O 1
ATOM 732 N N . ALA A 1 94 ? 3.778 6.754 -0.058 1.00 85.69 94 ALA A N 1
ATOM 733 C CA . ALA A 1 94 ? 3.661 6.551 1.382 1.00 85.69 94 ALA A CA 1
ATOM 734 C C . ALA A 1 94 ? 2.882 7.662 2.109 1.00 85.69 94 ALA A C 1
ATOM 736 O O . ALA A 1 94 ? 2.709 7.586 3.324 1.00 85.69 94 ALA A O 1
ATOM 737 N N . SER A 1 95 ? 2.357 8.664 1.397 1.00 83.38 95 SER A N 1
ATOM 738 C CA . SER A 1 95 ? 1.730 9.858 1.987 1.00 83.38 95 SER A CA 1
ATOM 739 C C . SER A 1 95 ? 0.573 9.558 2.950 1.00 83.38 95 SER A C 1
ATOM 741 O O . SER A 1 95 ? 0.360 10.278 3.925 1.00 83.38 95 SER A O 1
ATOM 743 N N . ALA A 1 96 ? -0.178 8.476 2.722 1.00 84.75 96 ALA A N 1
ATOM 744 C CA . ALA A 1 96 ? -1.226 8.039 3.643 1.00 84.75 96 ALA A CA 1
ATOM 745 C C . ALA A 1 96 ? -0.649 7.560 4.988 1.00 84.75 96 ALA A C 1
ATOM 747 O O . ALA A 1 96 ? -1.194 7.884 6.045 1.00 84.75 96 ALA A O 1
ATOM 748 N N . ILE A 1 97 ? 0.470 6.832 4.944 1.00 88.69 97 ILE A N 1
ATOM 749 C CA . ILE A 1 97 ? 1.202 6.376 6.129 1.00 88.69 97 ILE A CA 1
ATOM 750 C C . ILE A 1 97 ? 1.850 7.583 6.813 1.00 88.69 97 ILE A C 1
ATOM 752 O O . ILE A 1 97 ? 1.718 7.729 8.023 1.00 88.69 97 ILE A O 1
ATOM 756 N N . GLU A 1 98 ? 2.458 8.496 6.051 1.00 88.19 98 GLU A N 1
ATOM 757 C CA . GLU A 1 98 ? 3.035 9.744 6.566 1.00 88.19 98 GLU A CA 1
ATOM 758 C C . GLU A 1 98 ? 2.000 10.562 7.353 1.00 88.19 98 GLU A C 1
ATOM 760 O O . GLU A 1 98 ? 2.244 10.920 8.504 1.00 88.19 98 GLU A O 1
ATOM 765 N N . LYS A 1 99 ? 0.803 10.778 6.794 1.00 86.25 99 LYS A N 1
ATOM 766 C CA . LYS A 1 99 ? -0.281 11.502 7.479 1.00 86.25 99 LYS A CA 1
ATOM 767 C C . LYS A 1 99 ? -0.777 10.788 8.729 1.00 86.25 99 LYS A C 1
ATOM 769 O O . LYS A 1 99 ? -1.047 11.440 9.734 1.00 86.25 99 LYS A O 1
ATOM 774 N N . MET A 1 100 ? -0.923 9.464 8.676 1.00 87.44 100 MET A N 1
ATOM 775 C CA . MET A 1 100 ? -1.365 8.670 9.824 1.00 87.44 100 MET A CA 1
ATOM 776 C C . MET A 1 100 ? -0.342 8.710 10.968 1.00 87.44 100 MET A C 1
ATOM 778 O O . MET A 1 100 ? -0.724 8.875 12.122 1.00 87.44 100 MET A O 1
ATOM 782 N N . CYS A 1 101 ? 0.943 8.577 10.640 1.00 88.94 101 CYS A N 1
ATOM 783 C CA . CYS A 1 101 ? 2.041 8.480 11.599 1.00 88.94 101 CYS A CA 1
ATOM 784 C C . CYS A 1 101 ? 2.596 9.840 12.054 1.00 88.94 101 CYS A C 1
ATOM 786 O O . CYS A 1 101 ? 3.312 9.891 13.050 1.00 88.94 101 CYS A O 1
ATOM 788 N N . GLY A 1 102 ? 2.303 10.918 11.324 1.00 88.75 102 GLY A N 1
ATOM 789 C CA . GLY A 1 102 ? 2.693 12.290 11.643 1.00 88.75 102 GLY A CA 1
ATOM 790 C C . GLY A 1 102 ? 1.497 13.110 12.116 1.00 88.75 102 GLY A C 1
ATOM 791 O O . GLY A 1 102 ? 1.110 13.038 13.280 1.00 88.75 102 GLY A O 1
ATOM 792 N N . GLU A 1 103 ? 0.893 13.866 11.196 1.00 86.25 103 GLU A N 1
ATOM 793 C CA . GLU A 1 103 ? -0.185 14.834 11.467 1.00 86.25 103 GLU A CA 1
ATOM 794 C C . GLU A 1 103 ? -1.330 14.265 12.319 1.00 86.25 103 GLU A C 1
ATOM 796 O O . GLU A 1 103 ? -1.861 14.942 13.198 1.00 86.25 103 GLU A O 1
ATOM 801 N N . ARG A 1 104 ? -1.724 13.011 12.070 1.00 85.81 104 ARG A N 1
ATOM 802 C CA . ARG A 1 104 ? -2.871 12.368 12.726 1.00 85.81 104 ARG A CA 1
ATOM 803 C C . ARG A 1 104 ? -2.486 11.416 13.852 1.00 85.81 104 ARG A C 1
ATOM 805 O O . ARG A 1 104 ? -3.384 10.803 14.427 1.00 85.81 104 ARG A O 1
ATOM 812 N N . ALA A 1 105 ? -1.208 11.308 14.209 1.00 87.75 105 ALA A N 1
ATOM 813 C CA . ALA A 1 105 ? -0.773 10.406 15.273 1.00 87.75 105 ALA A CA 1
ATOM 814 C C . ALA A 1 105 ? -1.448 10.698 16.630 1.00 87.75 105 ALA A C 1
ATOM 816 O O . ALA A 1 105 ? -1.953 9.752 17.236 1.00 87.75 105 ALA A O 1
ATOM 817 N N . PRO A 1 106 ? -1.581 11.961 17.095 1.00 89.31 106 PRO A N 1
ATOM 818 C CA . PRO A 1 106 ? -2.247 12.243 18.371 1.00 89.31 106 PRO A CA 1
ATOM 819 C C . PRO A 1 106 ? -3.715 11.804 18.381 1.00 89.31 106 PRO A C 1
ATOM 821 O O . PRO A 1 106 ? -4.219 11.279 19.374 1.00 89.31 106 PRO A O 1
ATOM 824 N N . LEU A 1 107 ? -4.402 11.990 17.250 1.00 87.12 107 LEU A N 1
ATOM 825 C CA . LEU A 1 107 ? -5.783 11.559 17.079 1.00 87.12 107 LEU A CA 1
ATOM 826 C C . LEU A 1 107 ? -5.888 10.030 17.052 1.00 87.12 107 LEU A C 1
ATOM 828 O O . LEU A 1 107 ? -6.781 9.473 17.685 1.00 87.12 107 LEU A O 1
ATOM 832 N N . PHE A 1 108 ? -4.979 9.355 16.348 1.00 86.75 108 PHE A N 1
ATOM 833 C CA . PHE A 1 108 ? -4.934 7.897 16.294 1.00 86.75 108 PHE A CA 1
ATOM 834 C C . PHE A 1 108 ? -4.738 7.292 17.689 1.00 86.75 108 PHE A C 1
ATOM 836 O O . PHE A 1 108 ? -5.471 6.378 18.059 1.00 86.75 108 PHE A O 1
ATOM 843 N N . GLU A 1 109 ? -3.825 7.843 18.497 1.00 88.69 109 GLU A N 1
ATOM 844 C CA . GLU A 1 109 ? -3.613 7.402 19.881 1.00 88.69 109 GLU A CA 1
ATOM 845 C C . GLU A 1 109 ? -4.851 7.626 20.752 1.00 88.69 109 GLU A C 1
ATOM 847 O O . GLU A 1 109 ? -5.264 6.724 21.479 1.00 88.69 109 GLU A O 1
ATOM 852 N N . LYS A 1 110 ? -5.492 8.796 20.641 1.00 90.31 110 LYS A N 1
ATOM 853 C CA . LYS A 1 110 ? -6.724 9.098 21.382 1.00 90.31 110 LYS A CA 1
ATOM 854 C C . LYS A 1 110 ? -7.857 8.130 21.031 1.00 90.31 110 LYS A C 1
ATOM 856 O O . LYS A 1 110 ? -8.614 7.719 21.907 1.00 90.31 110 LYS A O 1
ATOM 861 N N . MET A 1 111 ? -7.967 7.763 19.757 1.00 88.50 111 MET A N 1
ATOM 862 C CA . MET A 1 111 ? -9.009 6.872 19.248 1.00 88.50 111 MET A CA 1
ATOM 863 C C . MET A 1 111 ? -8.646 5.389 19.345 1.00 88.50 111 MET A C 1
ATOM 865 O O . MET A 1 111 ? -9.499 4.549 19.049 1.00 88.50 111 MET A O 1
ATOM 869 N N . ARG A 1 112 ? -7.421 5.042 19.766 1.00 88.75 112 ARG A N 1
ATOM 870 C CA . ARG A 1 112 ? -6.916 3.664 19.770 1.00 88.75 112 ARG A CA 1
ATOM 871 C C . ARG A 1 112 ? -7.875 2.669 20.439 1.00 88.75 112 ARG A C 1
ATOM 873 O O . ARG A 1 112 ? -8.184 1.685 19.776 1.00 88.75 112 ARG A O 1
ATOM 880 N N . PRO A 1 113 ? -8.434 2.909 21.645 1.00 90.31 113 PRO A N 1
ATOM 881 C CA . PRO A 1 113 ? -9.340 1.941 22.276 1.00 90.31 113 PRO A CA 1
ATOM 882 C C . PRO A 1 113 ? -10.602 1.658 21.446 1.00 90.31 113 PRO A C 1
ATOM 884 O O . PRO A 1 113 ? -11.105 0.537 21.406 1.00 90.31 113 PRO A O 1
ATOM 887 N N . CYS A 1 114 ? -11.116 2.678 20.753 1.00 88.81 114 CYS A N 1
ATOM 888 C CA . CYS A 1 114 ? -12.268 2.547 19.863 1.00 88.81 114 CYS A CA 1
ATOM 889 C C . CYS A 1 114 ? -11.887 1.797 18.578 1.00 88.81 114 CYS A C 1
ATOM 891 O O . CYS A 1 114 ? -12.590 0.884 18.141 1.00 88.81 114 CYS A O 1
ATOM 893 N N . LEU A 1 115 ? -10.741 2.149 17.994 1.00 87.69 115 LEU A N 1
ATOM 894 C CA . LEU A 1 115 ? -10.218 1.514 16.791 1.00 87.69 115 LEU A CA 1
ATOM 895 C C . LEU A 1 115 ? -9.904 0.033 17.030 1.00 87.69 115 LEU A C 1
ATOM 897 O O . LEU A 1 115 ? -10.260 -0.789 16.195 1.00 87.69 115 LEU A O 1
ATOM 901 N N . GLU A 1 116 ? -9.295 -0.335 18.158 1.00 90.81 116 GLU A N 1
ATOM 902 C CA . GLU A 1 116 ? -8.966 -1.732 18.484 1.00 90.81 116 GLU A CA 1
ATOM 903 C C . GLU A 1 116 ? -10.208 -2.625 18.516 1.00 90.81 116 GLU A C 1
ATOM 905 O O . GLU A 1 116 ? -10.149 -3.787 18.126 1.00 90.81 116 GLU A O 1
ATOM 910 N N . LYS A 1 117 ? -11.354 -2.069 18.918 1.00 89.31 117 LYS A N 1
ATOM 911 C CA . LYS A 1 117 ? -12.619 -2.800 18.991 1.00 89.31 117 LYS A CA 1
ATOM 912 C C . LYS A 1 117 ? -13.330 -2.934 17.641 1.00 89.31 117 LYS A C 1
ATOM 914 O O . LYS A 1 117 ? -14.099 -3.875 17.451 1.00 89.31 117 LYS A O 1
ATOM 919 N N . HIS A 1 118 ? -13.134 -1.987 16.722 1.00 87.81 118 HIS A N 1
ATOM 920 C CA . HIS A 1 118 ? -14.020 -1.830 15.561 1.00 87.81 118 HIS A CA 1
ATOM 921 C C . HIS A 1 118 ? -13.321 -1.800 14.198 1.00 87.81 118 HIS A C 1
ATOM 923 O O . HIS A 1 118 ? -13.962 -2.108 13.190 1.00 87.81 118 HIS A O 1
ATOM 929 N N . ALA A 1 119 ? -12.035 -1.453 14.134 1.00 84.44 119 ALA A N 1
ATOM 930 C CA . ALA A 1 119 ? -11.329 -1.239 12.872 1.00 84.44 119 ALA A CA 1
ATOM 931 C C . ALA A 1 119 ? -11.269 -2.512 12.019 1.00 84.44 119 ALA A C 1
ATOM 933 O O . ALA A 1 119 ? -11.597 -2.458 10.836 1.00 84.44 119 ALA A O 1
ATOM 934 N N . ASP A 1 120 ? -10.927 -3.654 12.621 1.00 88.12 120 ASP A N 1
ATOM 935 C CA . ASP A 1 120 ? -10.833 -4.939 11.919 1.00 88.12 120 ASP A CA 1
ATOM 936 C C . ASP A 1 120 ? -12.176 -5.364 11.306 1.00 88.12 120 ASP A C 1
ATOM 938 O O . ASP A 1 120 ? -12.236 -5.812 10.165 1.00 88.12 120 ASP A O 1
ATOM 942 N N . GLY A 1 121 ? -13.288 -5.175 12.022 1.00 83.31 121 GLY A N 1
ATOM 943 C CA . GLY A 1 121 ? -14.615 -5.472 11.477 1.00 83.31 121 GLY A CA 1
ATOM 944 C C . GLY A 1 121 ? -14.974 -4.555 10.304 1.00 83.31 121 GLY A C 1
ATOM 945 O O . GLY A 1 121 ? -15.469 -5.011 9.270 1.00 83.31 121 GLY A O 1
ATOM 946 N N . ALA A 1 122 ? -14.682 -3.258 10.436 1.00 83.56 122 ALA A N 1
ATOM 947 C CA . ALA A 1 122 ? -14.965 -2.266 9.404 1.00 83.56 122 ALA A CA 1
ATOM 948 C C . ALA A 1 122 ? -14.167 -2.521 8.113 1.00 83.56 122 ALA A C 1
ATOM 950 O O . ALA A 1 122 ? -14.731 -2.513 7.017 1.00 83.56 122 ALA A O 1
ATOM 951 N N . VAL A 1 123 ? -12.863 -2.788 8.220 1.00 83.56 123 VAL A N 1
ATOM 952 C CA . VAL A 1 123 ? -12.005 -3.044 7.052 1.00 83.56 123 VAL A CA 1
ATOM 953 C C . VAL A 1 123 ? -12.279 -4.403 6.403 1.00 83.56 123 VAL A C 1
ATOM 955 O O . VAL A 1 123 ? -12.243 -4.492 5.179 1.00 83.56 123 VAL A O 1
ATOM 958 N N . GLN A 1 124 ? -12.628 -5.440 7.174 1.00 86.62 124 GLN A N 1
ATOM 959 C CA . GLN A 1 124 ? -13.045 -6.736 6.627 1.00 86.62 124 GLN A CA 1
ATOM 960 C C . GLN A 1 124 ? -14.367 -6.619 5.866 1.00 86.62 124 GLN A C 1
ATOM 962 O O . GLN A 1 124 ? -14.495 -7.161 4.771 1.00 86.62 124 GLN A O 1
ATOM 967 N N . THR A 1 125 ? -15.330 -5.866 6.402 1.00 84.31 125 THR A N 1
ATOM 968 C CA . THR A 1 125 ? -16.610 -5.593 5.727 1.00 84.31 125 THR A CA 1
ATOM 969 C C . THR A 1 125 ? -16.386 -4.818 4.428 1.00 84.31 125 THR A C 1
ATOM 971 O O . THR A 1 125 ? -16.943 -5.160 3.383 1.00 84.31 125 THR A O 1
ATOM 974 N N . CYS A 1 126 ? -15.514 -3.807 4.471 1.00 81.62 126 CYS A N 1
ATOM 975 C CA . CYS A 1 126 ? -15.101 -3.056 3.291 1.00 81.62 126 CYS A CA 1
ATOM 976 C C . CYS A 1 126 ? -14.486 -3.979 2.228 1.00 81.62 126 CYS A C 1
ATOM 978 O O . CYS A 1 126 ? -14.921 -3.965 1.078 1.00 81.62 126 CYS A O 1
ATOM 980 N N . ASP A 1 127 ? -13.537 -4.837 2.605 1.00 84.50 127 ASP A N 1
ATOM 981 C CA . ASP A 1 127 ? -12.912 -5.783 1.680 1.00 84.50 127 ASP A CA 1
ATOM 982 C C . ASP A 1 127 ? -13.910 -6.802 1.114 1.00 84.50 127 ASP A C 1
ATOM 984 O O . ASP A 1 127 ? -13.913 -7.064 -0.089 1.00 84.50 127 ASP A O 1
ATOM 988 N N . ALA A 1 128 ? -14.821 -7.322 1.941 1.00 86.00 128 ALA A N 1
ATOM 989 C CA . ALA A 1 128 ? -15.846 -8.266 1.506 1.00 86.00 128 ALA A CA 1
ATOM 990 C C . ALA A 1 128 ? -16.739 -7.682 0.399 1.00 86.00 128 ALA A C 1
ATOM 992 O O . ALA A 1 128 ? -17.130 -8.413 -0.519 1.00 86.00 128 ALA A O 1
ATOM 993 N N . LYS A 1 129 ? -17.019 -6.375 0.459 1.00 82.62 129 LYS A N 1
ATOM 994 C CA . LYS A 1 129 ? -17.844 -5.648 -0.514 1.00 82.62 129 LYS A CA 1
ATOM 995 C C . LYS A 1 129 ? -17.071 -5.151 -1.721 1.00 82.62 129 LYS A C 1
ATOM 997 O O . LYS A 1 129 ? -17.508 -5.332 -2.852 1.00 82.62 129 LYS A O 1
ATOM 1002 N N . CYS A 1 130 ? -15.940 -4.509 -1.475 1.00 82.38 130 CYS A N 1
ATOM 1003 C CA . CYS A 1 130 ? -15.157 -3.845 -2.507 1.00 82.38 130 CYS A CA 1
ATOM 1004 C C . CYS A 1 130 ? -14.148 -4.765 -3.179 1.00 82.38 130 CYS A C 1
ATOM 1006 O O . CYS A 1 130 ? -13.538 -4.367 -4.170 1.00 82.38 130 CYS A O 1
ATOM 1008 N N . LYS A 1 131 ? -13.963 -5.980 -2.648 1.00 86.00 131 LYS A N 1
ATOM 1009 C CA . LYS A 1 131 ? -13.081 -7.004 -3.210 1.00 86.00 131 LYS A CA 1
ATOM 1010 C C . LYS A 1 131 ? -11.651 -6.485 -3.370 1.00 86.00 131 LYS A C 1
ATOM 1012 O O . LYS A 1 131 ? -10.989 -6.763 -4.370 1.00 86.00 131 LYS A O 1
ATOM 1017 N N . GLY A 1 132 ? -11.183 -5.698 -2.399 1.00 86.38 132 GLY A N 1
ATOM 1018 C CA . GLY A 1 132 ? -9.916 -4.980 -2.494 1.00 86.38 132 GLY A CA 1
ATOM 1019 C C . GLY A 1 132 ? -8.730 -5.929 -2.578 1.00 86.38 132 GLY A C 1
ATOM 1020 O O . GLY A 1 132 ? -7.965 -5.874 -3.542 1.00 86.38 132 GLY A O 1
ATOM 1021 N N . ARG A 1 133 ? -8.629 -6.869 -1.634 1.00 88.19 133 ARG A N 1
ATOM 1022 C CA . ARG A 1 133 ? -7.555 -7.864 -1.615 1.00 88.19 133 ARG A CA 1
ATOM 1023 C C . ARG A 1 133 ? -7.592 -8.765 -2.834 1.00 88.19 133 ARG A C 1
ATOM 1025 O O . ARG A 1 133 ? -6.572 -8.926 -3.489 1.00 88.19 133 ARG A O 1
ATOM 1032 N N . SER A 1 134 ? -8.760 -9.286 -3.212 1.00 88.31 134 SER A N 1
ATOM 1033 C CA . SER A 1 134 ? -8.870 -10.124 -4.413 1.00 88.31 134 SER A CA 1
ATOM 1034 C C . SER A 1 134 ? -8.493 -9.373 -5.691 1.00 88.31 1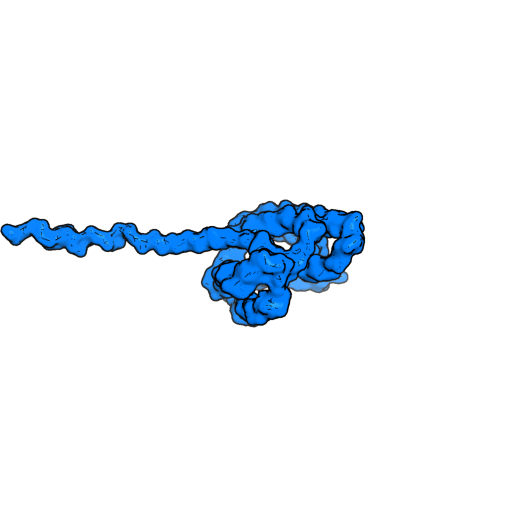34 SER A C 1
ATOM 1036 O O . SER A 1 134 ? -7.881 -9.967 -6.569 1.00 88.31 134 SER A O 1
ATOM 1038 N N . THR A 1 135 ? -8.799 -8.076 -5.792 1.00 88.69 135 THR A N 1
ATOM 1039 C CA . THR A 1 135 ? -8.434 -7.258 -6.960 1.00 88.69 135 THR A CA 1
ATOM 1040 C C . THR A 1 135 ? -6.928 -7.018 -7.029 1.00 88.69 135 THR A C 1
ATOM 1042 O O . THR A 1 135 ? -6.326 -7.191 -8.085 1.00 88.69 135 THR A O 1
ATOM 1045 N N . VAL A 1 136 ? -6.293 -6.692 -5.901 1.00 88.38 136 VAL A N 1
ATOM 1046 C CA . VAL A 1 136 ? -4.828 -6.575 -5.826 1.00 88.38 136 VAL A CA 1
ATOM 1047 C C . VAL A 1 136 ? -4.155 -7.914 -6.109 1.00 88.38 136 VAL A C 1
ATOM 1049 O O . VAL A 1 136 ? -3.187 -7.960 -6.857 1.00 88.38 136 VAL A O 1
ATOM 1052 N N . ASN A 1 137 ? -4.679 -9.016 -5.578 1.00 89.38 137 ASN A N 1
ATOM 1053 C CA . ASN A 1 137 ?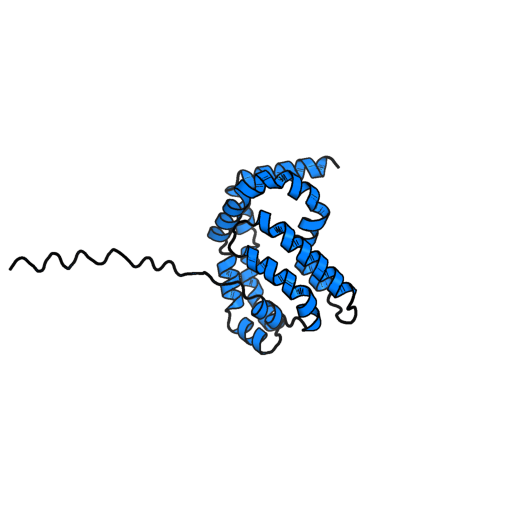 -4.120 -10.339 -5.839 1.00 89.38 137 ASN A CA 1
ATOM 1054 C C . ASN A 1 137 ? -4.283 -10.734 -7.307 1.00 89.38 137 ASN A C 1
ATOM 1056 O O . ASN A 1 137 ? -3.346 -11.269 -7.891 1.00 89.38 137 ASN A O 1
ATOM 1060 N N . ALA A 1 138 ? -5.420 -10.431 -7.935 1.00 89.94 138 ALA A N 1
ATOM 1061 C CA . ALA A 1 138 ? -5.601 -10.630 -9.369 1.00 89.94 138 ALA A CA 1
ATOM 1062 C C . ALA A 1 138 ? -4.598 -9.800 -10.185 1.00 89.94 138 ALA A C 1
ATOM 1064 O O . ALA A 1 138 ? -4.019 -10.309 -11.140 1.00 89.94 138 ALA A O 1
ATOM 1065 N N . PHE A 1 139 ? -4.338 -8.556 -9.775 1.00 90.12 139 PHE A N 1
ATOM 1066 C CA . PHE A 1 139 ? -3.320 -7.707 -10.389 1.00 90.12 139 PHE A CA 1
ATOM 1067 C C . PHE A 1 139 ? -1.907 -8.292 -10.239 1.00 90.12 139 PHE A C 1
ATOM 1069 O O . PHE A 1 139 ? -1.205 -8.429 -11.236 1.00 90.12 139 PHE A O 1
ATOM 1076 N N . LEU A 1 140 ? -1.498 -8.701 -9.033 1.00 90.50 140 LEU A N 1
ATOM 1077 C CA . LEU A 1 140 ? -0.162 -9.263 -8.787 1.00 90.50 140 LEU A CA 1
ATOM 1078 C C . LEU A 1 140 ? 0.070 -10.592 -9.515 1.00 90.50 140 LEU A C 1
ATOM 1080 O O . LEU A 1 140 ? 1.192 -10.880 -9.921 1.00 90.50 140 LEU A O 1
ATOM 1084 N N . ASN A 1 141 ? -0.989 -11.375 -9.723 1.00 91.44 141 ASN A N 1
ATOM 1085 C CA . ASN A 1 141 ? -0.937 -12.627 -10.477 1.00 91.44 141 ASN A CA 1
ATOM 1086 C C . ASN A 1 141 ? -1.188 -12.439 -11.984 1.00 91.44 141 ASN A C 1
ATOM 1088 O O . ASN A 1 141 ? -1.159 -13.413 -12.737 1.00 91.44 141 ASN A O 1
ATOM 1092 N N . HIS A 1 142 ? -1.429 -11.210 -12.454 1.00 92.31 142 HIS A N 1
ATOM 1093 C CA . HIS A 1 142 ? -1.674 -10.959 -13.868 1.00 92.31 142 HIS A CA 1
ATOM 1094 C C . HIS A 1 142 ? -0.403 -11.257 -14.687 1.00 92.31 142 HIS A C 1
ATOM 1096 O O . HIS A 1 142 ? 0.677 -10.781 -14.319 1.00 92.31 142 HIS A O 1
ATOM 1102 N N . PRO A 1 143 ? -0.482 -11.968 -15.831 1.00 92.56 143 PRO A N 1
ATOM 1103 C CA . PRO A 1 143 ? 0.702 -12.386 -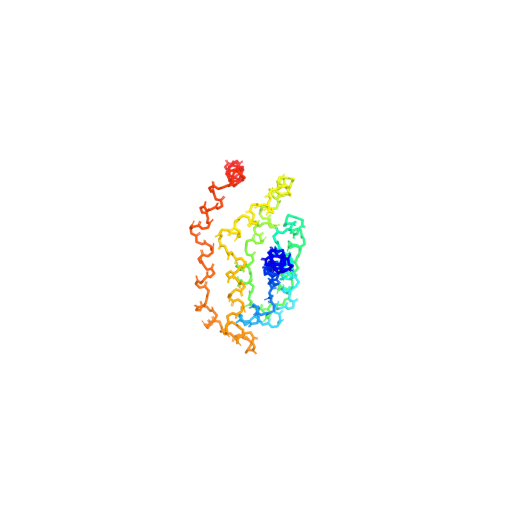16.589 1.00 92.56 143 PRO A CA 1
ATOM 1104 C C . PRO A 1 143 ? 1.641 -11.239 -16.978 1.00 92.56 143 PRO A C 1
ATOM 1106 O O . PRO A 1 143 ? 2.857 -11.414 -16.982 1.00 92.56 143 PRO A O 1
ATOM 1109 N N . VAL A 1 144 ? 1.087 -10.057 -17.273 1.00 92.00 144 VAL A N 1
ATOM 1110 C CA . VAL A 1 144 ? 1.871 -8.846 -17.580 1.00 92.00 144 VAL A CA 1
ATOM 1111 C C . VAL A 1 144 ? 2.674 -8.379 -16.364 1.00 92.00 144 VAL A C 1
ATOM 1113 O O . VAL A 1 144 ? 3.855 -8.087 -16.500 1.00 92.00 144 VAL A O 1
ATOM 1116 N N . VAL A 1 145 ? 2.075 -8.379 -15.170 1.00 91.44 145 VAL A N 1
ATOM 1117 C CA . VAL A 1 145 ? 2.732 -7.950 -13.923 1.00 91.44 145 VAL A CA 1
ATOM 1118 C C . VAL A 1 145 ? 3.798 -8.961 -13.502 1.00 91.44 145 VAL A C 1
ATOM 1120 O O . VAL A 1 145 ? 4.924 -8.584 -13.187 1.00 91.44 145 VAL A O 1
ATOM 1123 N N . VAL A 1 146 ? 3.495 -10.258 -13.590 1.00 93.62 146 VAL A N 1
ATOM 1124 C CA . VAL A 1 146 ? 4.468 -11.325 -13.310 1.00 93.62 146 VAL A CA 1
ATOM 1125 C C . VAL A 1 146 ? 5.644 -11.272 -14.289 1.00 93.62 146 VAL A C 1
ATOM 1127 O O . VAL A 1 146 ? 6.795 -11.457 -13.889 1.00 93.62 146 VAL A O 1
ATOM 1130 N N . ARG A 1 147 ? 5.388 -11.004 -15.576 1.00 93.19 147 ARG A N 1
ATOM 1131 C CA . ARG A 1 147 ? 6.451 -10.836 -16.577 1.00 93.19 147 ARG A CA 1
ATOM 1132 C C . ARG A 1 147 ? 7.302 -9.606 -16.275 1.00 93.19 147 ARG A C 1
ATOM 1134 O O . ARG A 1 147 ? 8.520 -9.744 -16.256 1.00 93.19 147 ARG A O 1
ATOM 1141 N N . ALA A 1 148 ? 6.674 -8.470 -15.969 1.00 92.56 148 ALA A N 1
ATOM 1142 C CA . ALA A 1 148 ? 7.355 -7.245 -15.560 1.00 92.56 148 ALA A CA 1
ATOM 1143 C C . ALA A 1 148 ? 8.281 -7.489 -14.357 1.00 92.56 148 ALA A C 1
ATOM 1145 O O . ALA A 1 148 ? 9.430 -7.058 -14.345 1.00 92.56 148 ALA A O 1
ATOM 1146 N N . ALA A 1 149 ? 7.818 -8.253 -13.362 1.00 92.69 149 ALA A N 1
ATOM 1147 C CA . ALA A 1 149 ? 8.627 -8.604 -12.198 1.00 92.69 149 ALA A CA 1
ATOM 1148 C C . ALA A 1 149 ? 9.862 -9.448 -12.558 1.00 92.69 149 ALA A C 1
ATOM 1150 O O . ALA A 1 149 ? 10.932 -9.263 -11.976 1.00 92.69 149 ALA A O 1
ATOM 1151 N N . LYS A 1 150 ? 9.737 -10.363 -13.528 1.00 92.44 150 LYS A N 1
ATOM 1152 C CA . LYS A 1 150 ? 10.853 -11.193 -14.010 1.00 92.44 150 LYS A CA 1
ATOM 1153 C C . LYS A 1 150 ? 11.847 -10.408 -14.865 1.00 92.44 150 LYS A C 1
ATOM 1155 O O . LYS A 1 150 ? 13.035 -10.706 -14.809 1.00 92.44 150 LYS A O 1
ATOM 1160 N N . SER A 1 151 ? 11.383 -9.418 -15.628 1.00 90.25 151 SER A N 1
ATOM 1161 C CA . SER A 1 151 ? 12.234 -8.559 -16.461 1.00 90.25 151 SER A CA 1
ATOM 1162 C C . SER A 1 151 ? 12.885 -7.402 -15.697 1.00 90.25 151 SER A C 1
ATOM 1164 O O . SER A 1 151 ? 13.660 -6.657 -16.286 1.00 90.25 151 SER A O 1
ATOM 1166 N N . GLY A 1 152 ? 12.594 -7.245 -14.400 1.00 84.31 152 GLY A N 1
ATOM 1167 C CA . GLY A 1 152 ? 13.126 -6.151 -13.581 1.00 84.31 152 GLY A CA 1
ATOM 1168 C C . GLY A 1 152 ? 12.396 -4.816 -13.762 1.00 84.31 152 GLY A C 1
ATOM 1169 O O . GLY A 1 152 ? 12.929 -3.786 -13.361 1.00 84.31 152 GLY A O 1
ATOM 1170 N N . GLY A 1 153 ? 11.195 -4.835 -14.345 1.00 87.88 153 GLY A N 1
ATOM 1171 C CA . GLY A 1 153 ? 10.323 -3.677 -14.522 1.00 87.88 153 GLY A CA 1
ATOM 1172 C C . GLY A 1 153 ? 9.673 -3.624 -15.905 1.00 87.88 153 GLY A C 1
ATOM 1173 O O . GLY A 1 153 ? 10.301 -3.948 -16.910 1.00 87.88 153 GLY A O 1
ATOM 1174 N N . ASP A 1 154 ? 8.411 -3.198 -15.949 1.00 88.12 154 ASP A N 1
ATOM 1175 C CA . ASP A 1 154 ? 7.703 -2.749 -17.159 1.00 88.12 154 ASP A CA 1
ATOM 1176 C C . ASP A 1 154 ? 6.564 -1.817 -16.728 1.00 88.12 154 ASP A C 1
ATOM 1178 O O . ASP A 1 154 ? 5.408 -2.219 -16.581 1.00 88.12 154 ASP A O 1
ATOM 1182 N N . LEU A 1 155 ? 6.907 -0.556 -16.450 1.00 81.75 155 LEU A N 1
ATOM 1183 C CA . LEU A 1 155 ? 5.957 0.397 -15.878 1.00 81.75 155 LEU A CA 1
ATOM 1184 C C . LEU A 1 155 ? 4.775 0.672 -16.820 1.00 81.75 155 LEU A C 1
ATOM 1186 O O . LEU A 1 155 ? 3.664 0.883 -16.343 1.00 81.75 155 LEU A O 1
ATOM 1190 N N . ILE A 1 156 ? 4.987 0.633 -18.140 1.00 83.94 156 ILE A N 1
ATOM 1191 C CA . ILE A 1 156 ? 3.937 0.874 -19.141 1.00 83.94 156 ILE A CA 1
ATOM 1192 C C . ILE A 1 156 ? 2.956 -0.302 -19.159 1.00 83.94 156 ILE A C 1
ATOM 1194 O O . ILE A 1 156 ? 1.743 -0.098 -19.054 1.00 83.94 156 ILE A O 1
ATOM 1198 N N . GLY A 1 157 ? 3.470 -1.534 -19.227 1.00 83.25 157 GLY A N 1
ATOM 1199 C CA . GLY A 1 157 ? 2.648 -2.741 -19.168 1.00 83.25 157 GLY A CA 1
ATOM 1200 C C . GLY A 1 157 ? 1.877 -2.851 -17.853 1.00 83.25 157 GLY A C 1
ATOM 1201 O O . GLY A 1 157 ? 0.690 -3.186 -17.849 1.00 83.25 157 GLY A O 1
ATOM 1202 N N . VAL A 1 158 ? 2.521 -2.501 -16.736 1.00 84.75 158 VAL A N 1
ATOM 1203 C CA . VAL A 1 158 ? 1.893 -2.478 -15.410 1.00 84.75 158 VAL A CA 1
ATOM 1204 C C . VAL A 1 158 ? 0.826 -1.385 -15.312 1.00 84.75 158 VAL A C 1
ATOM 1206 O O . VAL A 1 158 ? -0.279 -1.673 -14.853 1.00 84.75 158 VAL A O 1
ATOM 1209 N N . ALA A 1 159 ? 1.097 -0.162 -15.783 1.00 83.44 159 ALA A N 1
ATOM 1210 C CA . ALA A 1 159 ? 0.147 0.954 -15.755 1.00 83.44 159 ALA A CA 1
ATOM 1211 C C . ALA A 1 159 ? -1.165 0.622 -16.483 1.00 83.44 159 ALA A C 1
ATOM 1213 O O . ALA A 1 159 ? -2.242 0.956 -15.986 1.00 83.44 159 ALA A O 1
ATOM 1214 N N . GLY A 1 160 ? -1.095 -0.126 -17.591 1.00 82.88 160 GLY A N 1
ATOM 1215 C CA . GLY A 1 160 ? -2.274 -0.616 -18.311 1.00 82.88 160 GLY A CA 1
ATOM 1216 C C . GLY A 1 160 ? -3.199 -1.520 -17.480 1.00 82.88 160 GLY A C 1
ATOM 1217 O O . GLY A 1 160 ? -4.377 -1.647 -17.800 1.00 82.88 160 GLY A O 1
ATOM 1218 N N . GLN A 1 161 ? -2.701 -2.111 -16.388 1.00 85.50 161 GLN A N 1
ATOM 1219 C CA . GLN A 1 161 ? -3.466 -2.993 -15.496 1.00 85.50 161 GLN A CA 1
ATOM 1220 C C . GLN A 1 161 ? -3.969 -2.292 -14.221 1.00 85.50 161 GLN A C 1
ATOM 1222 O O . GLN A 1 161 ? -4.864 -2.806 -13.541 1.00 85.50 161 GLN A O 1
ATOM 1227 N N . VAL A 1 162 ? -3.457 -1.093 -13.908 1.00 79.81 162 VAL A N 1
ATOM 1228 C CA . VAL A 1 162 ? -3.797 -0.333 -12.687 1.00 79.81 162 VAL A CA 1
ATOM 1229 C C . VAL A 1 162 ? -5.264 0.115 -12.667 1.00 79.81 162 VAL A C 1
ATOM 1231 O O . VAL A 1 162 ? -5.838 0.289 -11.593 1.00 79.81 162 VAL A O 1
ATOM 1234 N N . GLY A 1 163 ? -5.929 0.222 -13.824 1.00 74.62 163 GLY A N 1
ATOM 1235 C CA . GLY A 1 163 ? -7.345 0.609 -13.899 1.00 74.62 163 GLY A CA 1
ATOM 1236 C C . GLY A 1 163 ? -8.281 -0.291 -13.078 1.00 74.62 163 GLY A C 1
ATOM 1237 O O . GLY A 1 163 ? -9.270 0.187 -12.516 1.00 74.62 163 GLY A O 1
ATOM 1238 N N . SER A 1 164 ? -7.940 -1.576 -12.939 1.00 69.50 164 SER A N 1
ATOM 1239 C CA . SER A 1 164 ? -8.661 -2.514 -12.069 1.00 69.50 164 SER A CA 1
ATOM 1240 C C . SER A 1 164 ? -8.532 -2.151 -10.579 1.00 69.50 164 SER A C 1
ATOM 1242 O O . SER A 1 164 ? -9.524 -2.190 -9.851 1.00 69.50 164 SER A O 1
ATOM 1244 N N . LEU A 1 165 ? -7.356 -1.685 -10.145 1.00 72.06 165 LEU A N 1
ATOM 1245 C CA . LEU A 1 165 ? -7.082 -1.229 -8.777 1.00 72.06 165 LEU A CA 1
ATOM 1246 C C . LEU A 1 165 ? -7.812 0.083 -8.456 1.00 72.06 165 LEU A C 1
ATOM 1248 O O . LEU A 1 165 ? -8.346 0.255 -7.361 1.00 72.06 165 LEU A O 1
ATOM 1252 N N . CYS A 1 166 ? -7.905 1.002 -9.422 1.00 66.94 166 CYS A N 1
ATOM 1253 C CA . CYS A 1 166 ? -8.592 2.284 -9.234 1.00 66.94 16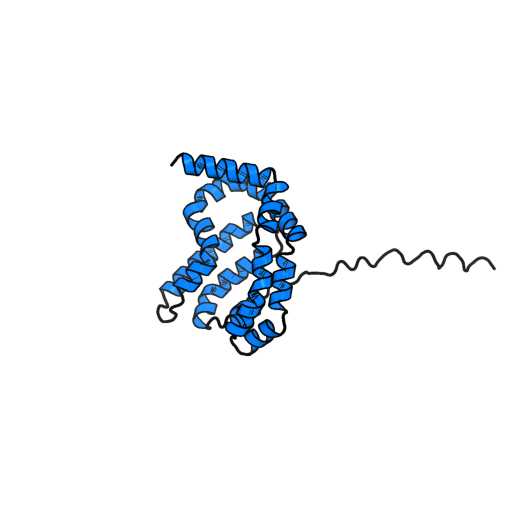6 CYS A CA 1
ATOM 1254 C C . CYS A 1 166 ? -10.103 2.131 -8.988 1.00 66.94 166 CYS A C 1
ATOM 1256 O O . CYS A 1 166 ? -10.702 2.977 -8.322 1.00 66.94 166 CYS A O 1
ATOM 1258 N N . ARG A 1 167 ?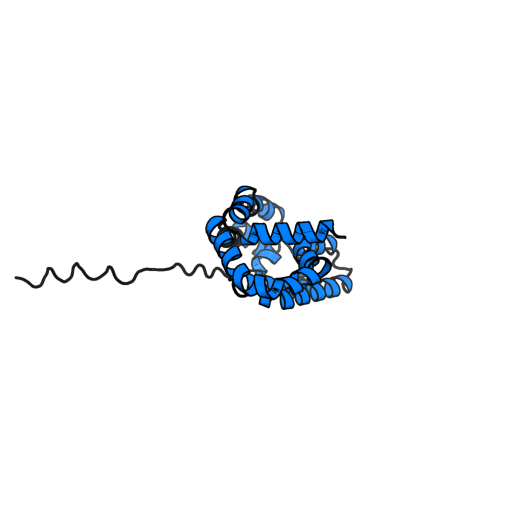 -10.725 1.044 -9.468 1.00 63.72 167 ARG A N 1
ATOM 1259 C CA . ARG A 1 167 ? -12.145 0.747 -9.205 1.00 63.72 167 ARG A CA 1
ATOM 1260 C C . ARG A 1 167 ? -12.411 0.391 -7.741 1.00 63.72 167 ARG A C 1
ATOM 1262 O O . ARG A 1 167 ? -13.463 0.764 -7.226 1.00 63.72 167 ARG A O 1
ATOM 1269 N N . VAL A 1 168 ? -11.443 -0.217 -7.051 1.00 59.72 168 VAL A N 1
ATOM 1270 C CA . VAL A 1 168 ? -11.511 -0.484 -5.600 1.00 59.72 168 VAL A CA 1
ATOM 1271 C C . VAL A 1 168 ? -11.545 0.827 -4.805 1.00 59.72 168 VAL A C 1
ATOM 1273 O O . VAL A 1 168 ? -12.286 0.941 -3.837 1.00 59.72 168 VAL A O 1
ATOM 1276 N N . GLY A 1 169 ? -10.810 1.856 -5.244 1.00 53.19 169 GLY A N 1
ATOM 1277 C CA . GLY A 1 169 ? -10.831 3.205 -4.652 1.00 53.19 169 GLY A CA 1
ATOM 1278 C C . GLY A 1 169 ? -11.987 4.103 -5.125 1.00 53.19 169 GLY A C 1
ATOM 1279 O O . GLY A 1 169 ? -12.061 5.281 -4.752 1.00 53.19 169 GLY A O 1
ATOM 1280 N N . GLY A 1 170 ? -12.881 3.590 -5.975 1.00 53.06 170 GLY A N 1
ATOM 1281 C CA . GLY A 1 170 ? -13.970 4.347 -6.592 1.00 53.06 170 GLY A CA 1
ATOM 1282 C C . GLY A 1 170 ? -15.056 4.799 -5.608 1.00 53.06 170 GLY A C 1
ATOM 1283 O O . GLY A 1 170 ? -15.129 4.354 -4.460 1.00 53.06 170 GLY A O 1
ATOM 1284 N N . ALA A 1 171 ? -15.939 5.692 -6.069 1.00 48.97 171 ALA A N 1
ATOM 1285 C CA . ALA A 1 171 ? -17.057 6.222 -5.281 1.00 48.97 171 ALA A CA 1
ATOM 1286 C C . ALA A 1 171 ? -17.950 5.114 -4.684 1.00 48.97 171 ALA A C 1
ATOM 1288 O O . ALA A 1 171 ? -18.402 5.239 -3.550 1.00 48.97 171 ALA A O 1
ATOM 1289 N N . ALA A 1 172 ? -18.123 3.993 -5.394 1.00 46.50 172 ALA A N 1
ATOM 1290 C CA . ALA A 1 172 ? -18.904 2.847 -4.928 1.00 46.50 172 ALA A CA 1
ATOM 1291 C C . ALA A 1 172 ? -18.357 2.231 -3.625 1.00 46.50 172 ALA A C 1
ATOM 1293 O O . ALA A 1 172 ? -19.132 1.904 -2.727 1.00 46.50 172 ALA A O 1
ATOM 1294 N N . CYS A 1 173 ? -17.031 2.140 -3.475 1.00 54.97 173 CYS A N 1
ATOM 1295 C CA . CYS A 1 173 ? -16.430 1.615 -2.251 1.00 54.97 173 CYS A CA 1
ATOM 1296 C C . CYS A 1 173 ? -16.433 2.646 -1.112 1.00 54.97 173 CYS A C 1
ATOM 1298 O O . CYS A 1 173 ? -16.739 2.318 0.034 1.00 54.97 173 CYS A O 1
ATOM 1300 N N . ARG A 1 174 ? -16.204 3.929 -1.428 1.00 54.22 174 ARG A N 1
ATOM 1301 C CA . ARG A 1 174 ? -16.336 5.028 -0.452 1.00 54.22 174 ARG A CA 1
ATOM 1302 C C . ARG A 1 174 ? -17.744 5.113 0.147 1.00 54.22 174 ARG A C 1
ATOM 1304 O O . ARG A 1 174 ? -17.884 5.332 1.348 1.00 54.22 174 ARG A O 1
ATOM 1311 N N . VAL A 1 175 ? -18.781 4.880 -0.661 1.00 49.41 175 VAL A N 1
ATOM 1312 C CA . VAL A 1 175 ? -20.178 4.837 -0.200 1.00 49.41 175 VAL A CA 1
ATOM 1313 C C . VAL A 1 175 ? -20.458 3.583 0.635 1.00 49.41 175 VAL A C 1
ATOM 1315 O O . VAL A 1 175 ? -21.156 3.688 1.639 1.00 49.41 175 VAL A O 1
ATOM 1318 N N . ALA A 1 176 ? -19.887 2.421 0.295 1.00 47.56 176 ALA A N 1
ATOM 1319 C CA . ALA A 1 176 ? -20.034 1.201 1.097 1.00 47.56 176 ALA A CA 1
ATOM 1320 C C . ALA A 1 176 ? -19.480 1.365 2.527 1.00 47.56 176 ALA A C 1
ATOM 1322 O O . ALA A 1 176 ? -20.148 0.978 3.483 1.00 47.56 176 ALA A O 1
ATOM 1323 N N . VAL A 1 177 ? -18.326 2.025 2.680 1.00 50.00 177 VAL A N 1
ATOM 1324 C CA . VAL A 1 177 ? -17.747 2.374 3.994 1.00 50.00 177 VAL A CA 1
ATOM 1325 C C . VAL A 1 177 ? -18.642 3.356 4.765 1.00 50.00 177 VAL A C 1
ATOM 1327 O O . VAL A 1 177 ? -18.827 3.219 5.976 1.00 50.00 177 VAL A O 1
ATOM 1330 N N . SER A 1 178 ? -19.235 4.327 4.064 1.00 45.88 178 SER A N 1
ATOM 1331 C CA . SER A 1 178 ? -20.051 5.393 4.658 1.00 45.88 178 SER A CA 1
ATOM 1332 C C . SER A 1 178 ? -21.462 4.943 5.063 1.00 45.88 178 SER A C 1
ATOM 1334 O O . SER A 1 178 ? -22.022 5.473 6.021 1.00 45.88 178 SER A O 1
ATOM 1336 N N . ARG A 1 179 ? -22.042 3.958 4.364 1.00 41.62 179 ARG A N 1
ATOM 1337 C CA . ARG A 1 179 ? -23.446 3.553 4.547 1.00 41.62 179 ARG A CA 1
ATOM 1338 C C . ARG A 1 179 ? -23.653 2.474 5.610 1.00 41.62 179 ARG A C 1
ATOM 1340 O O . ARG A 1 179 ? -24.759 2.357 6.120 1.00 41.62 179 ARG A O 1
ATOM 1347 N N . GLU A 1 180 ? -22.620 1.704 5.945 1.00 44.62 180 GLU A N 1
ATOM 1348 C CA . GLU A 1 180 ? -22.758 0.533 6.826 1.00 44.62 180 GLU A CA 1
ATOM 1349 C C . GLU A 1 180 ? -22.090 0.680 8.193 1.00 44.62 180 GLU A C 1
ATOM 1351 O O . GLU A 1 180 ? -22.388 -0.063 9.123 1.00 44.62 180 GLU A O 1
ATOM 1356 N N . SER A 1 181 ? -21.235 1.685 8.356 1.00 43.16 181 SER A N 1
ATOM 1357 C CA . SER A 1 181 ? -20.517 1.896 9.603 1.00 43.16 181 SER A CA 1
ATOM 1358 C C . SER A 1 181 ? -21.075 3.138 10.303 1.00 43.16 181 SER A C 1
ATOM 1360 O O . SER A 1 181 ? -20.679 4.257 9.982 1.00 43.16 181 SER A O 1
ATOM 1362 N N . HIS A 1 182 ? -21.917 2.967 11.333 1.00 44.75 182 HIS A N 1
ATOM 1363 C CA . HIS A 1 182 ? -22.117 4.015 12.358 1.00 44.75 182 HIS A CA 1
ATOM 1364 C C . HIS A 1 182 ? -20.757 4.556 12.854 1.00 44.75 182 HIS A C 1
ATOM 1366 O O . HIS A 1 182 ? -20.611 5.738 13.145 1.00 44.75 182 HIS A O 1
ATOM 1372 N N . PHE A 1 183 ? -19.737 3.692 12.835 1.00 41.06 183 PHE A N 1
ATOM 1373 C CA . PHE A 1 183 ? -18.328 3.989 13.067 1.00 41.06 183 PHE A CA 1
ATOM 1374 C C . PHE A 1 183 ? -17.713 5.011 12.093 1.00 41.06 183 PHE A C 1
ATOM 1376 O O . PHE A 1 183 ? -17.003 5.901 12.535 1.00 41.06 183 PHE A O 1
ATOM 1383 N N . ALA A 1 184 ? -17.994 4.938 10.786 1.00 42.03 184 ALA A N 1
ATOM 1384 C CA . ALA A 1 184 ? -17.451 5.876 9.802 1.00 42.03 184 ALA A CA 1
ATOM 1385 C C . ALA A 1 184 ? -18.054 7.268 9.999 1.00 42.03 184 ALA A C 1
ATOM 1387 O O . ALA A 1 184 ? -17.312 8.240 9.941 1.00 42.03 184 ALA A O 1
ATOM 1388 N N . ARG A 1 185 ? -19.358 7.345 10.321 1.00 41.97 185 ARG A N 1
ATOM 1389 C CA . ARG A 1 185 ? -20.031 8.587 10.733 1.00 41.97 185 ARG A CA 1
ATOM 1390 C C . ARG A 1 185 ? -19.414 9.176 11.999 1.00 41.97 185 ARG A C 1
ATOM 1392 O O . ARG A 1 185 ? -19.030 10.337 11.958 1.00 41.97 185 ARG A O 1
ATOM 1399 N N . LEU A 1 186 ? -19.237 8.380 13.059 1.00 42.62 186 LEU A N 1
ATOM 1400 C CA . LEU A 1 186 ? -18.598 8.819 14.310 1.00 42.62 186 LEU A CA 1
ATOM 1401 C C . LEU A 1 186 ? -17.157 9.301 14.083 1.00 42.62 186 LEU A C 1
ATOM 1403 O O . LEU A 1 186 ? -16.783 10.363 14.569 1.00 42.62 186 LEU A O 1
ATOM 1407 N N . TYR A 1 187 ? -16.379 8.578 13.274 1.00 46.16 187 TYR A N 1
ATOM 1408 C CA . TYR A 1 187 ? -14.997 8.934 12.958 1.00 46.16 187 TYR A CA 1
ATOM 1409 C C . TYR A 1 187 ? -14.914 10.219 12.119 1.00 46.16 187 TYR A C 1
ATOM 1411 O O . TYR A 1 187 ? -14.079 11.074 12.398 1.00 46.16 187 TYR A O 1
ATOM 1419 N N . THR A 1 188 ? -15.797 10.414 11.129 1.00 45.62 188 THR A N 1
ATOM 1420 C CA . THR A 1 188 ? -15.876 11.693 10.403 1.00 45.62 188 THR A CA 1
ATOM 1421 C C . THR A 1 188 ? -16.410 12.829 11.267 1.00 45.62 188 THR A C 1
ATOM 1423 O O . THR A 1 188 ? -15.882 13.924 11.165 1.00 45.62 188 THR A O 1
ATOM 1426 N N . GLU A 1 189 ? -17.396 12.605 12.137 1.00 41.12 189 GLU A N 1
ATOM 1427 C CA . GLU A 1 189 ? -17.962 13.651 13.000 1.00 41.12 189 GLU A CA 1
ATOM 1428 C C . GLU A 1 189 ? -16.989 14.094 14.102 1.00 41.12 189 GLU A C 1
ATOM 1430 O O . GLU A 1 189 ? -16.934 15.281 14.423 1.00 41.12 189 GLU A O 1
ATOM 1435 N N . GLU A 1 190 ? -16.189 13.185 14.668 1.00 46.06 190 GLU A N 1
ATOM 1436 C CA . GLU A 1 190 ? -15.132 13.541 15.622 1.00 46.06 190 GLU A CA 1
ATOM 1437 C C . GLU A 1 190 ? -13.930 14.202 14.945 1.00 46.06 190 GLU A C 1
ATOM 1439 O O . GLU A 1 190 ? -13.403 15.177 15.483 1.00 46.06 190 GLU A O 1
ATOM 1444 N N . ILE A 1 191 ? -13.530 13.745 13.752 1.00 46.78 191 ILE A N 1
ATOM 1445 C CA . ILE A 1 191 ? -12.484 14.408 12.960 1.00 46.78 191 ILE A CA 1
ATOM 1446 C C . ILE A 1 191 ? -12.922 15.815 12.557 1.00 46.78 191 ILE A C 1
ATOM 1448 O O . ILE A 1 191 ? -12.159 16.759 12.737 1.00 46.78 191 ILE A O 1
ATOM 1452 N N . ASP A 1 192 ? -14.148 15.982 12.065 1.00 39.97 192 ASP A N 1
ATOM 1453 C CA . ASP A 1 192 ? -14.657 17.275 11.604 1.00 39.97 192 ASP A CA 1
ATOM 1454 C C . ASP A 1 192 ? -14.863 18.250 12.781 1.00 39.97 192 ASP A C 1
ATOM 1456 O O . ASP A 1 192 ? -14.614 19.447 12.654 1.00 39.97 192 ASP A O 1
ATOM 1460 N N . LYS A 1 193 ? -15.203 17.744 13.980 1.00 45.41 193 LYS A N 1
ATOM 1461 C CA . LYS A 1 193 ? -15.202 18.534 15.227 1.00 45.41 193 LYS A CA 1
ATOM 1462 C C . LYS A 1 193 ? -13.804 18.929 15.702 1.00 45.41 193 LYS A C 1
ATOM 1464 O O . LYS A 1 193 ? -13.678 19.978 16.327 1.00 45.41 193 LYS A O 1
ATOM 1469 N N . TYR A 1 194 ? -12.785 18.103 15.468 1.00 40.53 194 TYR A N 1
ATOM 1470 C CA . TYR A 1 194 ? -11.408 18.396 15.873 1.00 40.53 194 TYR A CA 1
ATOM 1471 C C . TYR A 1 194 ? -10.735 19.381 14.906 1.00 40.53 194 TYR A C 1
ATOM 1473 O O . TYR A 1 194 ? -10.085 20.320 15.349 1.00 40.53 194 TYR A O 1
ATOM 1481 N N . VAL A 1 195 ? -10.968 19.225 13.598 1.00 41.56 195 VAL A N 1
ATOM 1482 C CA . VAL A 1 195 ? -10.454 20.120 12.547 1.00 41.56 195 VAL A CA 1
ATOM 1483 C C . VAL A 1 195 ? -11.095 21.510 12.610 1.00 41.56 195 VAL A C 1
ATOM 1485 O O . VAL A 1 195 ? -10.417 22.488 12.348 1.00 41.56 195 VAL A O 1
ATOM 1488 N N . LYS A 1 196 ? -12.370 21.630 13.007 1.00 43.59 196 LYS A N 1
ATOM 1489 C CA . LYS A 1 196 ? -13.046 22.934 13.175 1.00 43.59 196 LYS A CA 1
ATOM 1490 C C . LYS A 1 196 ? -12.736 23.654 14.498 1.00 43.59 196 LYS A C 1
ATOM 1492 O O . LYS A 1 196 ? -13.285 24.727 14.733 1.00 43.59 196 LYS A O 1
ATOM 1497 N N . ARG A 1 197 ? -11.945 23.052 15.395 1.00 43.91 197 ARG A N 1
ATOM 1498 C CA . ARG A 1 197 ? -11.575 23.630 16.706 1.00 43.91 197 ARG A CA 1
ATOM 1499 C C . ARG A 1 197 ? -10.104 24.047 16.809 1.00 43.91 197 ARG A C 1
ATOM 1501 O O . ARG A 1 197 ? -9.710 24.517 17.874 1.00 43.91 197 ARG A O 1
ATOM 1508 N N . GLN A 1 198 ? -9.322 23.862 15.749 1.00 41.19 198 GLN A N 1
ATOM 1509 C CA . GLN A 1 198 ? -8.025 24.516 15.554 1.00 41.19 198 GLN A CA 1
ATOM 1510 C C . GLN A 1 198 ? -8.186 25.640 14.535 1.00 41.19 198 GLN A C 1
ATOM 1512 O O . GLN A 1 198 ? -7.429 26.623 14.656 1.00 41.19 198 GLN A O 1
#